Protein AF-A0A6J0YKI1-F1 (afdb_monomer)

Structure (mmCIF, N/CA/C/O backbone):
data_AF-A0A6J0YKI1-F1
#
_entry.id   AF-A0A6J0YKI1-F1
#
loop_
_atom_site.group_PDB
_atom_site.id
_atom_site.type_symbol
_atom_site.label_atom_id
_atom_site.label_alt_id
_atom_site.label_comp_id
_atom_site.label_asym_id
_atom_site.label_entity_id
_atom_site.label_seq_id
_atom_site.pdbx_PDB_ins_code
_atom_site.Cartn_x
_atom_site.Cartn_y
_atom_site.Cartn_z
_atom_site.occupancy
_atom_site.B_iso_or_equiv
_atom_site.auth_seq_id
_atom_site.auth_comp_id
_atom_site.auth_asym_id
_atom_site.auth_atom_id
_atom_site.pdbx_PDB_model_num
ATOM 1 N N . MET A 1 1 ? -20.658 -10.199 8.368 1.00 51.91 1 MET A N 1
ATOM 2 C CA . MET A 1 1 ? -19.293 -9.645 8.265 1.00 51.91 1 MET A CA 1
ATOM 3 C C . MET A 1 1 ? -18.328 -10.811 8.390 1.00 51.91 1 MET A C 1
ATOM 5 O O . MET A 1 1 ? -18.515 -11.611 9.299 1.00 51.91 1 MET A O 1
ATOM 9 N N . GLY A 1 2 ? -17.424 -10.987 7.422 1.00 74.31 2 GLY A N 1
ATOM 10 C CA . GLY A 1 2 ? -16.415 -12.054 7.458 1.00 74.31 2 GLY A CA 1
ATOM 11 C C . GLY A 1 2 ? -15.387 -11.815 8.566 1.00 74.31 2 GLY A C 1
ATOM 12 O O . GLY A 1 2 ? -15.329 -10.722 9.122 1.00 74.31 2 GLY A O 1
ATOM 13 N N . SER A 1 3 ? -14.602 -12.834 8.914 1.00 94.88 3 SER A N 1
ATOM 14 C CA . SER A 1 3 ? -13.511 -12.679 9.882 1.00 94.88 3 SER A CA 1
ATOM 15 C C . SER A 1 3 ? -12.398 -11.782 9.326 1.00 94.88 3 SER A C 1
ATOM 17 O O . SER A 1 3 ? -12.175 -11.756 8.116 1.00 94.88 3 SER A O 1
ATOM 19 N N . GLU A 1 4 ? -11.641 -11.111 10.201 1.00 95.19 4 GLU A N 1
ATOM 20 C CA . GLU A 1 4 ? -10.467 -10.311 9.796 1.00 95.19 4 GLU A CA 1
ATOM 21 C C . GLU A 1 4 ? -9.449 -11.145 9.005 1.00 95.19 4 GLU A C 1
ATOM 23 O O . GLU A 1 4 ? -8.844 -10.676 8.044 1.00 95.19 4 GLU A O 1
ATOM 28 N N . VAL A 1 5 ? -9.317 -12.428 9.353 1.00 96.88 5 VAL A N 1
ATOM 29 C CA . VAL A 1 5 ? -8.485 -13.379 8.608 1.00 96.88 5 VAL A CA 1
ATOM 30 C C . VAL A 1 5 ? -8.988 -13.541 7.173 1.00 96.88 5 VAL A C 1
ATOM 32 O O . VAL A 1 5 ? -8.185 -13.498 6.246 1.00 96.88 5 VAL A O 1
ATOM 35 N N . ALA A 1 6 ? -10.301 -13.687 6.966 1.00 97.62 6 ALA A N 1
ATOM 36 C CA . ALA A 1 6 ? -10.869 -13.774 5.623 1.00 97.62 6 ALA A CA 1
ATOM 37 C C . ALA A 1 6 ? -10.641 -12.476 4.830 1.00 97.62 6 ALA A C 1
ATOM 39 O O . ALA A 1 6 ? -10.282 -12.533 3.660 1.00 97.62 6 ALA A O 1
ATOM 40 N N . GLN A 1 7 ? -10.768 -11.314 5.479 1.00 97.94 7 GLN A N 1
ATOM 41 C CA . GLN A 1 7 ? -10.518 -10.008 4.859 1.00 97.94 7 GLN A CA 1
ATOM 42 C C . GLN A 1 7 ? -9.058 -9.829 4.409 1.00 97.94 7 GLN A C 1
ATOM 44 O O . GLN A 1 7 ? -8.812 -9.276 3.335 1.00 97.94 7 GLN A O 1
ATOM 49 N N . LEU A 1 8 ? -8.091 -10.306 5.202 1.00 98.19 8 LEU A N 1
ATOM 50 C CA . LEU A 1 8 ? -6.674 -10.303 4.822 1.00 98.19 8 LEU A CA 1
ATOM 51 C C . LEU A 1 8 ? -6.380 -11.276 3.683 1.00 98.19 8 LEU A C 1
ATOM 53 O O . LEU A 1 8 ? -5.629 -10.930 2.774 1.00 98.19 8 LEU A O 1
ATOM 57 N N . LEU A 1 9 ? -6.953 -12.482 3.730 1.00 98.31 9 LEU A N 1
ATOM 58 C CA . LEU A 1 9 ? -6.759 -13.484 2.682 1.00 98.31 9 LEU A 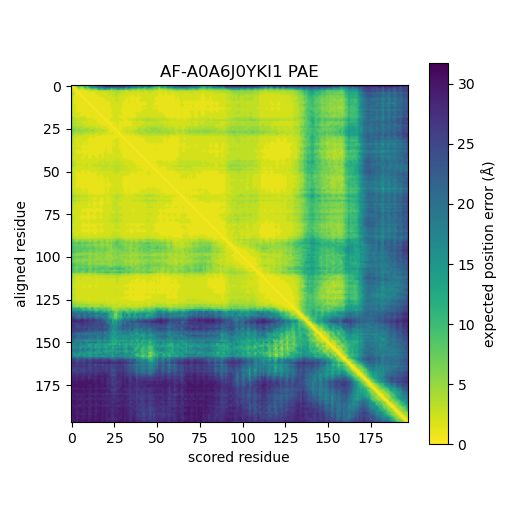CA 1
ATOM 59 C C . LEU A 1 9 ? -7.321 -13.009 1.341 1.00 98.31 9 LEU A C 1
ATOM 61 O O . LEU A 1 9 ? -6.650 -13.186 0.330 1.00 98.31 9 LEU A O 1
ATOM 65 N N . GLU A 1 10 ? -8.480 -12.347 1.341 1.00 98.44 10 GLU A N 1
ATOM 66 C CA . GLU A 1 10 ? -9.069 -11.755 0.134 1.00 98.44 10 GLU A CA 1
ATOM 67 C C . GLU A 1 10 ? -8.147 -10.688 -0.475 1.00 98.44 10 GLU A C 1
ATOM 69 O O . GLU A 1 10 ? -7.846 -10.724 -1.665 1.00 98.44 10 GLU A O 1
ATOM 74 N N . ALA A 1 11 ? -7.622 -9.768 0.344 1.00 98.62 11 ALA A N 1
ATOM 75 C CA . ALA A 1 11 ? -6.706 -8.731 -0.135 1.00 98.62 11 ALA A CA 1
ATOM 76 C C . ALA A 1 11 ? -5.374 -9.315 -0.637 1.00 98.62 11 ALA A C 1
ATOM 78 O O . ALA A 1 11 ? -4.845 -8.874 -1.658 1.00 98.62 11 ALA A O 1
ATOM 79 N N . ALA A 1 12 ? -4.833 -10.320 0.058 1.00 98.62 12 ALA A N 1
ATOM 80 C CA . ALA A 1 12 ? -3.588 -10.976 -0.328 1.00 98.62 12 ALA A CA 1
ATOM 81 C C . ALA A 1 12 ? -3.729 -11.748 -1.648 1.00 98.62 12 ALA A C 1
ATOM 83 O O . ALA A 1 12 ? -2.853 -11.655 -2.507 1.00 98.62 12 ALA A O 1
ATOM 84 N N . ASP A 1 13 ? -4.822 -12.489 -1.824 1.00 98.75 13 ASP A N 1
ATOM 85 C CA . ASP A 1 13 ? -5.111 -13.216 -3.059 1.00 98.75 13 ASP A CA 1
ATOM 86 C C . ASP A 1 13 ? -5.382 -12.255 -4.230 1.00 98.75 13 ASP A C 1
ATOM 88 O O . ASP A 1 13 ? -4.803 -12.433 -5.306 1.00 98.75 13 ASP A O 1
ATOM 92 N N . PHE A 1 14 ? -6.146 -11.180 -4.013 1.00 98.81 14 PHE A N 1
ATOM 93 C CA . PHE A 1 14 ? -6.356 -10.138 -5.020 1.00 98.81 14 PHE A CA 1
ATOM 94 C C . PHE A 1 14 ? -5.026 -9.528 -5.483 1.00 98.81 14 PHE A C 1
ATOM 96 O O . PHE A 1 14 ? -4.727 -9.518 -6.681 1.00 98.81 14 PHE A O 1
ATOM 103 N N . ALA A 1 15 ? -4.181 -9.094 -4.541 1.00 98.69 15 ALA A N 1
ATOM 104 C CA . ALA A 1 15 ? -2.860 -8.550 -4.847 1.00 98.69 15 ALA A CA 1
ATOM 105 C C . ALA A 1 15 ? -1.982 -9.571 -5.589 1.00 98.69 15 ALA A C 1
ATOM 107 O O . ALA A 1 15 ? -1.301 -9.223 -6.557 1.00 98.69 15 ALA A O 1
ATOM 108 N N . ALA A 1 16 ? -2.018 -10.845 -5.184 1.00 98.56 16 ALA A N 1
ATOM 109 C CA . ALA A 1 16 ? -1.255 -11.909 -5.829 1.00 98.56 16 ALA A CA 1
ATOM 110 C C . ALA A 1 16 ? -1.671 -12.108 -7.292 1.00 98.56 16 ALA A C 1
ATOM 112 O O . ALA A 1 16 ? -0.807 -12.248 -8.160 1.00 98.56 16 ALA A O 1
ATOM 113 N N . ARG A 1 17 ? -2.978 -12.079 -7.581 1.00 98.50 17 ARG A N 1
ATOM 114 C CA . ARG A 1 17 ? -3.510 -12.201 -8.946 1.00 98.50 17 ARG A CA 1
ATOM 115 C C . ARG A 1 17 ? -3.132 -11.003 -9.807 1.00 98.50 17 ARG A C 1
ATOM 117 O O . ARG A 1 17 ? -2.659 -11.200 -10.924 1.00 98.50 17 ARG A O 1
ATOM 124 N N . LYS A 1 18 ? -3.273 -9.779 -9.292 1.00 98.38 18 LYS A N 1
ATOM 125 C CA . LYS A 1 18 ? -2.922 -8.552 -10.028 1.00 98.38 18 LYS A CA 1
ATOM 126 C C . LYS A 1 18 ? -1.422 -8.477 -10.334 1.00 98.38 18 LYS A C 1
ATOM 128 O O . LYS A 1 18 ? -1.031 -8.172 -11.458 1.00 98.38 18 LYS A O 1
ATOM 133 N N . HIS A 1 19 ? -0.573 -8.887 -9.392 1.00 98.12 19 HIS A N 1
ATOM 134 C CA . HIS A 1 19 ? 0.884 -8.885 -9.551 1.00 98.12 19 HIS A CA 1
ATOM 135 C C . HIS A 1 19 ? 1.483 -10.212 -10.070 1.00 98.12 19 HIS A C 1
ATOM 137 O O . HIS A 1 19 ? 2.706 -10.370 -10.078 1.00 98.12 19 HIS A O 1
ATOM 143 N N . GLN A 1 20 ? 0.676 -11.170 -10.546 1.00 97.12 20 GLN A N 1
ATOM 144 C CA . GLN A 1 20 ? 1.117 -12.544 -10.867 1.00 97.12 20 GLN A CA 1
ATOM 145 C C . GLN A 1 20 ? 2.319 -12.628 -11.835 1.00 97.12 20 GLN A C 1
ATOM 147 O O . GLN A 1 20 ? 3.178 -13.513 -11.736 1.00 97.12 20 GLN A O 1
ATOM 152 N N . ARG A 1 21 ? 2.403 -11.689 -12.784 1.00 96.69 21 ARG A N 1
ATOM 153 C CA . ARG A 1 21 ? 3.460 -11.618 -13.810 1.00 96.69 21 ARG A CA 1
ATOM 154 C C . ARG A 1 21 ? 4.571 -10.631 -13.462 1.00 96.69 21 ARG A C 1
ATOM 156 O O . ARG A 1 21 ? 5.586 -10.610 -14.149 1.00 96.69 21 ARG A O 1
ATOM 163 N N . GLN A 1 22 ? 4.410 -9.841 -12.406 1.00 97.00 22 GLN A N 1
ATOM 164 C CA . GLN A 1 22 ? 5.394 -8.845 -12.006 1.00 97.00 22 GLN A CA 1
ATOM 165 C C . GLN A 1 22 ? 6.494 -9.492 -11.162 1.00 97.00 22 GLN A C 1
ATOM 167 O O . GLN A 1 22 ? 6.256 -10.439 -10.401 1.00 97.00 22 GLN A O 1
ATOM 172 N N . ARG A 1 23 ? 7.716 -8.980 -11.309 1.00 95.56 23 ARG A N 1
ATOM 173 C CA . ARG A 1 23 ? 8.900 -9.386 -10.548 1.00 95.56 23 ARG A CA 1
ATOM 174 C C . ARG A 1 23 ? 9.587 -8.164 -9.953 1.00 95.56 23 ARG A C 1
ATOM 176 O O . ARG A 1 23 ? 9.473 -7.053 -10.474 1.00 95.56 23 ARG A O 1
ATOM 183 N N . ARG A 1 24 ? 10.277 -8.381 -8.840 1.00 93.25 24 ARG A N 1
ATOM 184 C CA . ARG A 1 24 ? 11.194 -7.427 -8.221 1.00 93.25 24 ARG A CA 1
ATOM 185 C C . ARG A 1 24 ? 12.476 -7.326 -9.065 1.00 93.25 24 ARG A C 1
ATOM 187 O O . ARG A 1 24 ? 12.679 -8.087 -10.006 1.00 93.25 24 ARG A O 1
ATOM 194 N N . LYS A 1 25 ? 13.285 -6.302 -8.786 1.00 87.81 25 LYS A N 1
ATOM 195 C CA . LYS A 1 25 ? 14.492 -5.944 -9.567 1.00 87.81 25 LYS A CA 1
ATOM 196 C C . LYS A 1 25 ? 15.791 -6.475 -8.952 1.00 87.81 25 LYS A C 1
ATOM 198 O O . LYS A 1 25 ? 16.877 -6.018 -9.305 1.00 87.81 25 LYS A O 1
ATOM 203 N N . ASP A 1 26 ? 15.672 -7.354 -7.970 1.00 85.38 26 ASP A N 1
ATOM 204 C CA . ASP A 1 26 ? 16.774 -8.152 -7.455 1.00 85.38 26 ASP A CA 1
ATOM 205 C C . ASP A 1 26 ? 17.223 -9.185 -8.507 1.00 85.38 26 ASP A C 1
ATOM 207 O O . ASP A 1 26 ? 16.426 -9.547 -9.373 1.00 85.38 26 ASP A O 1
ATOM 211 N N . PRO A 1 27 ? 18.475 -9.675 -8.441 1.00 82.94 27 PRO A N 1
ATOM 212 C CA . PRO A 1 27 ? 19.023 -10.596 -9.444 1.00 82.94 27 PRO A CA 1
ATOM 213 C C . PRO A 1 27 ? 18.223 -11.894 -9.632 1.00 82.94 27 PRO A C 1
ATOM 215 O O . PRO A 1 27 ? 18.229 -12.478 -10.711 1.00 82.94 27 PRO A O 1
ATOM 218 N N . GLU A 1 28 ? 17.525 -12.356 -8.592 1.00 89.81 28 GLU A N 1
ATOM 219 C CA . GLU A 1 28 ? 16.708 -13.574 -8.646 1.00 89.81 28 GLU A CA 1
ATOM 220 C C . GLU A 1 28 ? 15.333 -13.330 -9.286 1.00 89.81 28 GLU A C 1
ATOM 222 O O . GLU A 1 28 ? 14.613 -14.281 -9.596 1.00 89.81 28 GLU A O 1
ATOM 227 N N . GLY A 1 29 ? 14.956 -12.063 -9.494 1.00 92.12 29 GLY A N 1
ATOM 228 C CA . GLY A 1 29 ? 13.640 -11.683 -9.982 1.00 92.12 29 GLY A CA 1
ATOM 229 C C . GLY A 1 29 ? 12.548 -12.203 -9.055 1.00 92.12 29 GLY A C 1
ATOM 230 O O . GLY A 1 29 ? 11.649 -12.912 -9.504 1.00 92.12 29 GLY A O 1
ATOM 231 N N . THR A 1 30 ? 12.620 -11.881 -7.762 1.00 94.00 30 THR A N 1
ATOM 232 C CA . THR A 1 30 ? 11.657 -12.363 -6.762 1.00 94.00 30 THR A CA 1
ATOM 233 C C . THR A 1 30 ? 10.206 -12.014 -7.164 1.00 94.00 30 THR A C 1
ATOM 235 O O . THR A 1 30 ? 9.956 -10.907 -7.655 1.00 94.00 30 THR A O 1
ATOM 238 N N . PRO A 1 31 ? 9.205 -12.903 -6.971 1.00 97.69 31 PRO A N 1
ATOM 239 C CA . PRO A 1 31 ? 7.797 -12.583 -7.231 1.00 97.69 31 PRO A CA 1
ATOM 240 C C . PRO A 1 31 ? 7.340 -11.302 -6.523 1.00 97.69 31 PRO A C 1
ATOM 242 O O . PRO A 1 31 ? 7.581 -11.129 -5.328 1.00 97.69 31 PRO A O 1
ATOM 245 N N . TYR A 1 32 ? 6.660 -10.401 -7.244 1.00 97.50 32 TYR A N 1
ATOM 246 C CA . TYR A 1 32 ? 6.357 -9.064 -6.715 1.00 97.50 32 TYR A CA 1
ATOM 247 C C . TYR A 1 32 ? 5.468 -9.087 -5.467 1.00 97.50 32 TYR A C 1
ATOM 249 O O . TYR A 1 32 ? 5.673 -8.277 -4.570 1.00 97.50 32 TYR A O 1
ATOM 257 N N . ILE A 1 33 ? 4.561 -10.064 -5.357 1.00 98.31 33 ILE A N 1
ATOM 258 C CA . ILE A 1 33 ? 3.677 -10.251 -4.195 1.00 98.31 33 ILE A CA 1
ATOM 259 C C . ILE A 1 33 ? 4.423 -10.338 -2.850 1.00 98.31 33 ILE A C 1
ATOM 261 O O . ILE A 1 33 ? 3.874 -9.976 -1.808 1.00 98.31 33 ILE A O 1
ATOM 265 N N . ASN A 1 34 ? 5.699 -10.735 -2.854 1.00 97.75 34 ASN A N 1
ATOM 266 C CA . ASN A 1 34 ? 6.524 -10.758 -1.647 1.00 97.75 34 ASN A CA 1
ATOM 267 C C . ASN A 1 34 ? 6.685 -9.359 -1.027 1.00 97.75 34 ASN A C 1
ATOM 269 O O . ASN A 1 34 ? 6.830 -9.247 0.190 1.00 97.75 34 ASN A O 1
ATOM 273 N N . HIS A 1 35 ? 6.641 -8.298 -1.840 1.00 97.69 35 HIS A N 1
ATOM 274 C CA . HIS A 1 35 ? 6.734 -6.918 -1.368 1.00 97.69 35 HIS A CA 1
ATOM 275 C C . HIS A 1 35 ? 5.491 -6.473 -0.588 1.00 97.69 35 HIS A C 1
ATOM 277 O O . HIS A 1 35 ? 5.656 -6.204 0.603 1.00 97.69 35 HIS A O 1
ATOM 283 N N . PRO A 1 36 ? 4.260 -6.473 -1.143 1.00 98.38 36 PRO A N 1
ATOM 284 C CA . PRO A 1 36 ? 3.077 -6.098 -0.365 1.00 98.38 36 PRO A CA 1
ATOM 285 C C . PRO A 1 36 ? 2.886 -6.934 0.911 1.00 98.38 36 PRO A C 1
ATOM 287 O O . PRO A 1 36 ? 2.585 -6.383 1.972 1.00 98.38 36 PRO A O 1
ATOM 290 N N . ILE A 1 37 ? 3.164 -8.246 0.860 1.00 98.56 37 ILE A N 1
ATOM 291 C CA . ILE A 1 37 ? 3.158 -9.110 2.057 1.00 98.56 37 ILE A CA 1
ATOM 292 C C . ILE A 1 37 ? 4.190 -8.626 3.084 1.00 98.56 37 ILE A C 1
ATOM 294 O O . ILE A 1 37 ? 3.906 -8.541 4.280 1.00 98.56 37 ILE A O 1
ATOM 298 N N . GLY A 1 38 ? 5.399 -8.297 2.633 1.00 97.94 38 GLY A N 1
ATOM 299 C CA . GLY A 1 38 ? 6.469 -7.777 3.472 1.00 97.94 38 GLY A CA 1
ATOM 300 C C . GLY A 1 38 ? 6.139 -6.437 4.131 1.00 97.94 38 GLY A C 1
ATOM 301 O O . GLY A 1 38 ? 6.446 -6.249 5.312 1.00 97.94 38 GLY A O 1
ATOM 302 N N . VAL A 1 39 ? 5.476 -5.534 3.407 1.00 98.06 39 VAL A N 1
ATOM 303 C CA . VAL A 1 39 ? 4.989 -4.244 3.921 1.00 98.06 39 VAL A CA 1
ATOM 304 C C . VAL A 1 39 ? 3.933 -4.462 5.009 1.00 98.06 39 VAL A C 1
ATOM 306 O O . VAL A 1 39 ? 4.095 -3.962 6.125 1.00 98.06 39 VAL A O 1
ATOM 309 N N . ALA A 1 40 ? 2.912 -5.285 4.752 1.00 98.06 40 ALA A N 1
ATOM 310 C CA . ALA A 1 40 ? 1.897 -5.636 5.751 1.00 98.06 40 ALA A CA 1
ATOM 311 C C . ALA A 1 40 ? 2.508 -6.337 6.984 1.00 98.06 40 ALA A C 1
ATOM 313 O O . ALA A 1 40 ? 2.114 -6.089 8.131 1.00 98.06 40 ALA A O 1
ATOM 314 N N . ARG A 1 41 ? 3.539 -7.167 6.782 1.00 97.81 41 ARG A N 1
ATOM 315 C CA . ARG A 1 41 ? 4.287 -7.805 7.873 1.00 97.81 41 ARG A CA 1
ATOM 316 C C . ARG A 1 41 ? 5.036 -6.790 8.738 1.00 97.81 41 ARG A C 1
ATOM 318 O O . ARG A 1 41 ? 5.058 -6.952 9.954 1.00 97.81 41 ARG A O 1
ATOM 325 N N . ILE A 1 42 ? 5.653 -5.763 8.151 1.00 94.75 42 ILE A N 1
ATOM 326 C CA . ILE A 1 42 ? 6.314 -4.689 8.916 1.00 94.75 42 ILE A CA 1
ATOM 327 C C . ILE A 1 42 ? 5.294 -3.975 9.808 1.00 94.75 42 ILE A C 1
ATOM 329 O O . ILE A 1 42 ? 5.552 -3.785 10.996 1.00 94.75 42 ILE A O 1
ATOM 333 N N . LEU A 1 43 ? 4.124 -3.633 9.263 1.00 93.62 43 LEU A N 1
ATOM 334 C CA . LEU A 1 43 ? 3.066 -2.959 10.019 1.00 93.62 43 LEU A CA 1
ATOM 335 C C . LEU A 1 43 ? 2.583 -3.797 11.207 1.00 93.62 43 LEU A C 1
ATOM 337 O O . LEU A 1 43 ? 2.490 -3.295 12.324 1.00 93.62 43 LEU A O 1
ATOM 341 N N . THR A 1 44 ? 2.345 -5.089 11.002 1.00 94.38 44 THR A N 1
ATOM 342 C CA . THR A 1 44 ? 1.901 -5.982 12.084 1.00 94.38 44 THR A CA 1
ATOM 343 C C . THR A 1 44 ? 2.998 -6.249 13.119 1.00 94.38 44 THR A C 1
ATOM 345 O O . THR A 1 44 ? 2.770 -6.087 14.313 1.00 94.38 44 THR A O 1
ATOM 348 N N . HIS A 1 45 ? 4.202 -6.638 12.688 1.00 93.50 45 HIS A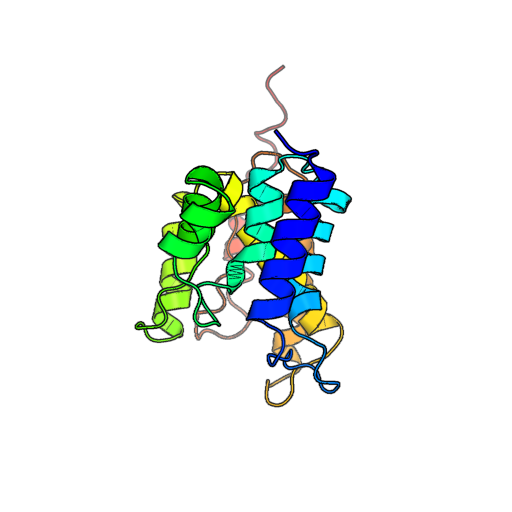 N 1
ATOM 349 C CA . HIS A 1 45 ? 5.228 -7.184 13.586 1.00 93.50 45 HIS A CA 1
ATOM 350 C C . HIS A 1 45 ? 6.159 -6.133 14.197 1.00 93.50 45 HIS A C 1
ATOM 352 O O . HIS A 1 45 ? 6.743 -6.385 15.248 1.00 93.50 45 HIS A O 1
ATOM 358 N N . GLU A 1 46 ? 6.354 -4.989 13.540 1.00 91.31 46 GLU A N 1
ATOM 359 C CA . GLU A 1 46 ? 7.290 -3.953 14.005 1.00 91.31 46 GLU A CA 1
ATOM 360 C C . GLU A 1 46 ? 6.577 -2.690 14.485 1.00 91.31 46 GLU A C 1
ATOM 362 O O . GLU A 1 46 ? 7.068 -2.026 15.399 1.00 91.31 46 GLU A O 1
ATOM 367 N N . ALA A 1 47 ? 5.427 -2.368 13.885 1.00 83.75 47 ALA A N 1
ATOM 368 C CA . ALA A 1 47 ? 4.629 -1.192 14.230 1.00 83.75 47 ALA A CA 1
ATOM 369 C C . ALA A 1 47 ? 3.443 -1.513 15.163 1.00 83.75 47 ALA A C 1
ATOM 371 O O . ALA A 1 47 ? 2.835 -0.601 15.722 1.00 83.75 47 ALA A O 1
ATOM 372 N N . GLY A 1 48 ? 3.109 -2.798 15.345 1.00 89.88 48 GLY A N 1
ATOM 373 C CA . GLY A 1 48 ? 1.998 -3.237 16.195 1.00 89.88 48 GLY A CA 1
ATOM 374 C C . GLY A 1 48 ? 0.621 -2.820 15.672 1.00 89.88 48 GLY A C 1
ATOM 375 O O . GLY A 1 48 ? -0.286 -2.582 16.468 1.00 89.88 48 GLY A O 1
ATOM 376 N N . ILE A 1 49 ? 0.471 -2.674 14.352 1.00 92.56 49 ILE A N 1
ATOM 377 C CA . ILE A 1 49 ? -0.793 -2.294 13.715 1.00 92.56 49 ILE A CA 1
ATOM 378 C C . ILE A 1 49 ? -1.693 -3.518 13.577 1.00 92.56 49 ILE A C 1
ATOM 380 O O . ILE A 1 49 ? -1.293 -4.534 13.010 1.00 92.56 49 ILE A O 1
ATOM 384 N N . THR A 1 50 ? -2.923 -3.382 14.065 1.00 95.50 50 THR A N 1
ATOM 385 C CA . THR A 1 50 ? -3.987 -4.395 13.976 1.00 95.50 50 THR A CA 1
ATOM 386 C C . THR A 1 50 ? -5.192 -3.912 13.170 1.00 95.50 50 THR A C 1
ATOM 388 O O . THR A 1 50 ? -6.141 -4.663 12.995 1.00 95.50 50 THR A O 1
ATOM 391 N N . ASP A 1 51 ? -5.182 -2.660 12.703 1.00 97.12 51 ASP A N 1
ATOM 392 C CA . ASP A 1 51 ? -6.274 -2.087 11.918 1.00 97.12 51 ASP A CA 1
ATOM 393 C C . ASP A 1 51 ? -6.373 -2.784 10.554 1.00 97.12 51 ASP A C 1
ATOM 395 O O . ASP A 1 51 ? -5.479 -2.658 9.711 1.00 97.12 51 ASP A O 1
ATOM 399 N N . ILE A 1 52 ? -7.470 -3.514 10.345 1.00 98.00 52 ILE A N 1
ATOM 400 C CA . ILE A 1 52 ? -7.696 -4.306 9.137 1.00 98.00 52 ILE A CA 1
ATOM 401 C C . ILE A 1 52 ? -7.688 -3.459 7.860 1.00 98.00 52 ILE A C 1
ATOM 403 O O . ILE A 1 52 ? -7.149 -3.903 6.849 1.00 98.00 52 ILE A O 1
ATOM 407 N N . VAL A 1 53 ? -8.192 -2.223 7.905 1.00 98.38 53 VAL A N 1
ATOM 408 C CA . VAL A 1 53 ? -8.257 -1.325 6.742 1.00 98.38 53 VAL A CA 1
ATOM 409 C C . VAL A 1 53 ? -6.845 -0.927 6.316 1.00 98.38 53 VAL A C 1
ATOM 411 O O . VAL A 1 53 ? -6.509 -0.978 5.133 1.00 98.38 53 VAL A O 1
ATOM 414 N N . VAL A 1 54 ? -5.984 -0.593 7.282 1.00 98.19 54 VAL A N 1
ATOM 415 C CA . VAL A 1 54 ? -4.578 -0.239 7.021 1.00 98.19 54 VAL A CA 1
ATOM 416 C C . VAL A 1 54 ? -3.800 -1.440 6.482 1.00 98.19 54 VAL A C 1
ATOM 418 O O . VAL A 1 54 ? -2.987 -1.291 5.569 1.00 98.19 54 VAL A O 1
ATOM 421 N N . LEU A 1 55 ? -4.047 -2.638 7.016 1.00 98.62 55 LEU A N 1
ATOM 422 C CA . LEU A 1 55 ? -3.370 -3.857 6.566 1.00 98.62 55 LEU A CA 1
ATOM 423 C C . LEU A 1 55 ? -3.818 -4.296 5.166 1.00 98.62 55 LEU A C 1
ATOM 425 O O . LEU A 1 55 ? -2.974 -4.698 4.365 1.00 98.62 55 LEU A O 1
ATOM 429 N N . GLN A 1 56 ? -5.106 -4.170 4.837 1.00 98.75 56 GLN A N 1
ATOM 430 C CA . GLN A 1 56 ? -5.600 -4.387 3.475 1.00 98.75 56 GLN A CA 1
ATOM 431 C C . GLN A 1 56 ? -4.999 -3.364 2.508 1.00 98.75 56 GLN A C 1
ATOM 433 O O . GLN A 1 56 ? -4.461 -3.753 1.475 1.00 98.75 56 GLN A O 1
ATOM 438 N N . ALA A 1 57 ? -4.985 -2.076 2.867 1.00 98.69 57 ALA A N 1
ATOM 439 C CA . ALA A 1 57 ? -4.350 -1.044 2.049 1.00 98.69 57 ALA A CA 1
ATOM 440 C C . ALA A 1 57 ? -2.855 -1.327 1.818 1.00 98.69 57 ALA A C 1
ATOM 442 O O . ALA A 1 57 ? -2.363 -1.147 0.711 1.00 98.69 57 ALA A O 1
ATOM 443 N N . ALA A 1 58 ? -2.134 -1.845 2.817 1.00 98.56 58 ALA A N 1
ATOM 444 C CA . ALA A 1 58 ? -0.737 -2.248 2.662 1.00 98.56 58 ALA A CA 1
ATOM 445 C C . ALA A 1 58 ? -0.540 -3.411 1.674 1.00 98.56 58 ALA A C 1
ATOM 447 O O . ALA A 1 58 ? 0.431 -3.413 0.921 1.00 98.56 58 ALA A O 1
ATOM 448 N N . LEU A 1 59 ? -1.452 -4.386 1.642 1.00 98.75 59 LEU A N 1
ATOM 449 C CA . LEU A 1 59 ? -1.417 -5.474 0.656 1.00 98.75 59 LEU A CA 1
ATOM 450 C C . LEU A 1 59 ? -1.752 -4.986 -0.761 1.00 98.75 59 LEU A C 1
ATOM 452 O O . LEU A 1 59 ? -1.275 -5.567 -1.732 1.00 98.75 59 LEU A O 1
ATOM 456 N N . LEU A 1 60 ? -2.543 -3.919 -0.875 1.00 98.75 60 LEU A N 1
ATOM 457 C CA . LEU A 1 60 ? -3.080 -3.415 -2.140 1.00 98.75 60 LEU A CA 1
ATOM 458 C C . LEU A 1 60 ? -2.352 -2.172 -2.680 1.00 98.75 60 LEU A C 1
ATOM 460 O O . LEU A 1 60 ? -2.660 -1.752 -3.791 1.00 98.75 60 LEU A O 1
ATOM 464 N N . HIS A 1 61 ? -1.410 -1.584 -1.935 1.00 98.25 61 HIS A N 1
ATOM 465 C CA . HIS A 1 61 ? -0.885 -0.234 -2.202 1.00 98.25 61 HIS A CA 1
ATOM 466 C C . HIS A 1 61 ? -0.327 -0.014 -3.618 1.00 98.25 61 HIS A C 1
ATOM 468 O O . HIS A 1 61 ? -0.504 1.068 -4.161 1.00 98.25 61 HIS A O 1
ATOM 474 N N . ASP A 1 62 ? 0.278 -1.036 -4.228 1.00 97.81 62 ASP A N 1
ATOM 475 C CA . ASP A 1 62 ? 0.848 -0.958 -5.581 1.00 97.81 62 ASP A CA 1
ATOM 476 C C . ASP A 1 62 ? -0.109 -1.448 -6.682 1.00 97.81 62 ASP A C 1
ATOM 478 O O . ASP A 1 62 ? 0.228 -1.397 -7.865 1.00 97.81 62 ASP A O 1
ATOM 482 N N . THR A 1 63 ? -1.296 -1.956 -6.336 1.00 98.00 63 THR A N 1
ATOM 483 C CA . THR A 1 63 ? -2.188 -2.581 -7.328 1.00 98.00 63 THR A CA 1
ATOM 484 C C . THR A 1 63 ? -2.687 -1.561 -8.346 1.00 98.00 63 THR A C 1
ATOM 486 O O . THR A 1 63 ? -2.579 -1.801 -9.545 1.00 98.00 63 THR A O 1
ATOM 489 N N . VAL A 1 64 ? -3.164 -0.399 -7.904 1.00 97.50 64 VAL A N 1
ATOM 490 C CA . VAL A 1 64 ? -3.601 0.681 -8.807 1.00 97.50 64 VAL A CA 1
ATOM 491 C C . VAL A 1 64 ? -2.410 1.319 -9.529 1.00 97.50 64 VAL A C 1
ATOM 493 O O . VAL A 1 64 ? -2.529 1.728 -10.680 1.00 97.50 64 VAL A O 1
ATOM 496 N N . GLU A 1 65 ? -1.245 1.376 -8.878 1.00 93.94 65 GLU A N 1
ATOM 497 C CA . GLU A 1 65 ? -0.058 2.027 -9.434 1.00 93.94 65 GLU A CA 1
ATOM 498 C C . GLU A 1 65 ? 0.600 1.213 -10.571 1.00 93.94 65 GLU A C 1
ATOM 500 O O . GLU A 1 65 ? 1.055 1.789 -11.565 1.00 93.94 65 GLU A O 1
ATOM 505 N N . ASP A 1 66 ? 0.682 -0.113 -10.426 1.00 93.81 66 ASP A N 1
ATOM 506 C CA . ASP A 1 66 ? 1.521 -0.978 -11.268 1.00 93.81 66 ASP A CA 1
ATOM 507 C C . ASP A 1 66 ? 0.746 -2.071 -12.031 1.00 93.81 66 ASP A C 1
ATOM 509 O O . ASP A 1 66 ? 1.358 -2.896 -12.719 1.00 93.81 66 ASP A O 1
ATOM 513 N N . THR A 1 67 ? -0.587 -2.106 -11.936 1.00 96.00 67 THR A N 1
ATOM 514 C CA . THR A 1 67 ? -1.424 -3.114 -12.616 1.00 96.00 67 THR A CA 1
ATOM 515 C C . THR A 1 67 ? -2.600 -2.472 -13.363 1.00 96.00 67 THR A C 1
ATOM 517 O O . THR A 1 67 ? -2.647 -1.260 -13.537 1.00 96.00 67 THR A O 1
ATOM 520 N N . ASP A 1 68 ? -3.543 -3.282 -13.851 1.00 95.94 68 ASP A N 1
ATOM 521 C CA . ASP A 1 68 ? -4.780 -2.827 -14.502 1.00 95.94 68 ASP A CA 1
ATOM 522 C C . ASP A 1 68 ? -5.914 -2.500 -13.510 1.00 95.94 68 ASP A C 1
ATOM 524 O O . ASP A 1 68 ? -7.049 -2.254 -13.916 1.00 95.94 68 ASP A O 1
ATOM 528 N N . THR A 1 69 ? -5.616 -2.525 -12.209 1.00 97.69 69 THR A N 1
ATOM 529 C CA . THR A 1 69 ? -6.587 -2.284 -11.136 1.00 97.69 69 THR A CA 1
ATOM 530 C C . THR A 1 69 ? -7.055 -0.832 -11.124 1.00 97.69 69 THR A C 1
ATOM 532 O O . THR A 1 69 ? -6.252 0.092 -11.228 1.00 97.69 69 THR A O 1
ATOM 535 N N . THR A 1 70 ? -8.355 -0.623 -10.915 1.00 98.06 70 THR A N 1
ATOM 536 C CA . THR A 1 70 ? -8.943 0.719 -10.750 1.00 98.06 70 THR A CA 1
ATOM 537 C C . THR A 1 70 ? -9.348 0.981 -9.300 1.00 98.06 70 THR A C 1
ATOM 539 O O . THR A 1 70 ? -9.592 0.046 -8.539 1.00 98.06 70 THR A O 1
ATOM 542 N N . LEU A 1 71 ? -9.461 2.255 -8.903 1.00 98.00 71 LEU A N 1
ATOM 543 C CA . LEU A 1 71 ? -9.971 2.607 -7.570 1.00 98.00 71 LEU A CA 1
ATOM 544 C C . LEU A 1 71 ? -11.409 2.112 -7.360 1.00 98.00 71 LEU A C 1
ATOM 546 O O . LEU A 1 71 ? -11.722 1.630 -6.275 1.00 98.00 71 LEU A O 1
ATOM 550 N N . ASP A 1 72 ? -12.246 2.145 -8.398 1.00 98.25 72 ASP A N 1
ATOM 551 C CA . ASP A 1 72 ? -13.618 1.628 -8.335 1.00 98.25 72 ASP A CA 1
ATOM 552 C C . ASP A 1 72 ? -13.644 0.114 -8.068 1.00 98.25 72 ASP A C 1
ATOM 554 O O . ASP A 1 72 ? -14.466 -0.371 -7.292 1.00 98.25 72 ASP A O 1
ATOM 558 N N . GLU A 1 73 ? -12.707 -0.641 -8.656 1.00 98.38 73 GLU A N 1
ATOM 559 C CA . GLU A 1 73 ? -12.529 -2.070 -8.367 1.00 98.38 73 GLU A CA 1
ATOM 560 C C . GLU A 1 73 ? -12.118 -2.287 -6.901 1.00 98.38 73 GLU A C 1
ATOM 562 O O . GLU A 1 73 ? -12.682 -3.140 -6.218 1.00 98.38 73 GLU A O 1
ATOM 567 N N . VAL A 1 74 ? -11.193 -1.479 -6.372 1.00 98.50 74 VAL A N 1
ATOM 568 C CA . VAL A 1 74 ? -10.802 -1.558 -4.954 1.00 98.50 74 VAL A CA 1
ATOM 569 C C . VAL A 1 74 ? -11.991 -1.259 -4.036 1.00 98.50 74 VAL A C 1
ATOM 571 O O . VAL A 1 74 ? -12.211 -1.977 -3.060 1.00 98.50 74 VAL A O 1
ATOM 574 N N . GLU A 1 75 ? -12.787 -0.235 -4.342 1.00 98.38 75 GLU A N 1
ATOM 575 C CA . GLU A 1 75 ? -13.974 0.119 -3.559 1.00 98.38 75 GLU A CA 1
ATOM 576 C C . GLU A 1 75 ? -15.033 -0.987 -3.585 1.00 98.38 75 GLU A C 1
ATOM 578 O O . GLU A 1 75 ? -15.589 -1.324 -2.539 1.00 98.38 75 GLU A O 1
ATOM 583 N N . LEU A 1 76 ? -15.267 -1.598 -4.749 1.00 97.94 76 LEU A N 1
ATOM 584 C CA . LEU A 1 76 ? -16.228 -2.688 -4.908 1.00 97.94 76 LEU A CA 1
ATOM 585 C C . LEU A 1 76 ? -15.882 -3.902 -4.033 1.00 97.94 76 LEU A C 1
ATOM 587 O O . LEU A 1 76 ? -16.774 -4.504 -3.436 1.00 97.94 76 LEU A O 1
ATOM 591 N N . HIS A 1 77 ? -14.599 -4.263 -3.958 1.00 97.69 77 HIS A N 1
ATOM 592 C CA . HIS A 1 77 ? -14.142 -5.456 -3.241 1.00 97.69 77 HIS A CA 1
ATOM 593 C C . HIS A 1 77 ? -13.847 -5.206 -1.753 1.00 97.69 77 HIS A C 1
ATOM 595 O O . HIS A 1 77 ? -14.100 -6.079 -0.921 1.00 97.69 77 HIS A O 1
ATOM 601 N N . PHE A 1 78 ? -13.322 -4.029 -1.402 1.00 98.06 78 PHE A N 1
ATOM 602 C CA . PHE A 1 78 ? -12.758 -3.751 -0.072 1.00 98.06 78 PHE A CA 1
ATOM 603 C C . PHE A 1 78 ? -13.404 -2.558 0.646 1.00 98.06 78 PHE A C 1
ATOM 605 O O . PHE A 1 78 ? -13.157 -2.342 1.834 1.00 98.06 78 PHE A O 1
ATOM 612 N N . GLY A 1 79 ? -14.267 -1.811 -0.043 1.00 98.25 79 GLY A N 1
ATOM 613 C CA . GLY A 1 79 ? -14.985 -0.661 0.492 1.00 98.25 79 GLY A CA 1
ATOM 614 C C . GLY A 1 79 ? -14.212 0.659 0.427 1.00 98.25 79 GLY A C 1
ATOM 615 O O . GLY A 1 79 ? -12.995 0.714 0.240 1.00 98.25 79 GLY A O 1
ATOM 616 N N . ASP A 1 80 ? -14.954 1.747 0.636 1.00 98.38 80 ASP A N 1
ATOM 617 C CA . ASP A 1 80 ? -14.490 3.137 0.501 1.00 98.38 80 ASP A CA 1
ATOM 618 C C . ASP A 1 80 ? -13.279 3.468 1.393 1.00 98.38 80 ASP A C 1
ATOM 620 O O . ASP A 1 80 ? -12.346 4.139 0.958 1.00 98.38 80 ASP A O 1
ATOM 624 N N . GLN A 1 81 ? -13.230 2.949 2.624 1.00 98.19 81 GLN A N 1
ATOM 625 C CA . GLN A 1 81 ? -12.116 3.233 3.538 1.00 98.19 81 GLN A CA 1
ATOM 626 C C . GLN A 1 81 ? -10.775 2.692 3.019 1.00 98.19 81 GLN A C 1
ATOM 628 O O . GLN A 1 81 ? -9.767 3.396 3.075 1.00 98.19 81 GLN A O 1
ATOM 633 N N . VAL A 1 82 ? -10.763 1.465 2.483 1.00 98.56 82 VAL A N 1
ATOM 634 C CA . VAL A 1 82 ? -9.556 0.874 1.885 1.00 98.56 82 VAL A CA 1
ATOM 635 C C . VAL A 1 82 ? -9.207 1.611 0.599 1.00 98.56 82 VAL A C 1
ATOM 637 O O . VAL A 1 82 ? -8.048 1.978 0.410 1.00 98.56 82 VAL A O 1
ATOM 640 N N . ARG A 1 83 ? -10.206 1.902 -0.246 1.00 98.50 83 ARG A N 1
ATOM 641 C CA . ARG A 1 83 ? -10.003 2.644 -1.495 1.00 98.50 83 ARG A CA 1
ATOM 642 C C . ARG A 1 83 ? -9.328 3.993 -1.266 1.00 98.50 83 ARG A C 1
ATOM 644 O O . ARG A 1 83 ? -8.366 4.296 -1.962 1.00 98.50 83 ARG A O 1
ATOM 651 N N . ARG A 1 84 ? -9.774 4.776 -0.279 1.00 98.12 84 ARG A N 1
ATOM 652 C CA . ARG A 1 84 ? -9.167 6.081 0.044 1.00 98.12 84 ARG A CA 1
ATOM 653 C C . ARG A 1 84 ? -7.713 5.958 0.477 1.00 98.12 84 ARG A C 1
ATOM 655 O O . ARG A 1 84 ? -6.882 6.744 0.041 1.00 98.12 84 ARG A O 1
ATOM 662 N N . LEU A 1 85 ? -7.383 4.960 1.300 1.00 98.06 85 LEU A N 1
ATOM 663 C CA . LEU A 1 85 ? -5.989 4.733 1.683 1.00 98.06 85 LEU A CA 1
ATOM 664 C C . LEU A 1 85 ? -5.129 4.337 0.482 1.00 98.06 85 LEU A C 1
ATOM 666 O O . LEU A 1 85 ? -4.014 4.837 0.371 1.00 98.06 85 LEU A O 1
ATOM 670 N N . VAL A 1 86 ? -5.634 3.472 -0.405 1.00 98.12 86 VAL A N 1
ATOM 671 C CA . VAL A 1 86 ? -4.931 3.070 -1.635 1.00 98.12 86 VAL A CA 1
ATOM 672 C C . VAL A 1 86 ? -4.719 4.272 -2.561 1.00 98.12 86 VAL A C 1
ATOM 674 O O . VAL A 1 86 ? -3.617 4.468 -3.068 1.00 98.12 86 VAL A O 1
ATOM 677 N N . GLU A 1 87 ? -5.728 5.127 -2.718 1.00 96.75 87 GLU A N 1
ATOM 678 C CA . GLU A 1 87 ? -5.638 6.380 -3.475 1.00 96.75 87 GLU A CA 1
ATOM 679 C C . GLU A 1 87 ? -4.534 7.300 -2.930 1.00 96.75 87 GLU A C 1
ATOM 681 O O . GLU A 1 87 ? -3.692 7.774 -3.686 1.00 96.75 87 GLU A O 1
ATOM 686 N N . GLU A 1 88 ? -4.462 7.493 -1.610 1.00 95.56 88 GLU A N 1
ATOM 687 C CA . GLU A 1 88 ? -3.449 8.354 -0.983 1.00 95.56 88 GLU A CA 1
ATOM 688 C C . GLU A 1 88 ? -2.004 7.849 -1.131 1.00 95.56 88 GLU A C 1
ATOM 690 O O . GLU A 1 88 ? -1.056 8.634 -0.967 1.00 95.56 88 GLU A O 1
ATOM 695 N N . VAL A 1 89 ? -1.811 6.546 -1.351 1.00 94.75 89 VAL A N 1
ATOM 696 C CA . VAL A 1 89 ? -0.485 5.913 -1.470 1.00 94.75 89 VAL A CA 1
ATOM 697 C C . VAL A 1 89 ? -0.081 5.602 -2.909 1.00 94.75 89 VAL A C 1
ATOM 699 O O . VAL A 1 89 ? 1.063 5.211 -3.109 1.00 94.75 89 VAL A O 1
ATOM 702 N N . THR A 1 90 ? -0.967 5.827 -3.878 1.00 93.94 90 THR A N 1
ATOM 703 C CA . THR A 1 90 ? -0.702 5.634 -5.309 1.00 93.94 90 THR A CA 1
ATOM 704 C C . THR A 1 90 ? -0.036 6.878 -5.904 1.00 93.94 90 THR A C 1
ATOM 706 O O . THR A 1 90 ? -0.560 7.987 -5.785 1.00 93.94 90 THR A O 1
ATOM 709 N N . ASP A 1 91 ? 1.104 6.720 -6.581 1.00 88.25 91 ASP A N 1
ATOM 710 C CA . ASP A 1 91 ? 1.713 7.813 -7.346 1.00 88.25 91 ASP A CA 1
ATOM 711 C C . ASP A 1 91 ? 0.990 8.053 -8.689 1.00 88.25 91 ASP A C 1
ATOM 713 O O . ASP A 1 91 ? 0.659 7.123 -9.427 1.00 88.25 91 ASP A O 1
ATOM 717 N N . ASP A 1 92 ? 0.894 9.319 -9.106 1.00 86.44 92 ASP A N 1
ATOM 718 C CA . ASP A 1 92 ? 0.464 9.677 -10.462 1.00 86.44 92 ASP A CA 1
ATOM 719 C C . ASP A 1 92 ? 1.562 9.365 -11.497 1.00 86.44 92 ASP A C 1
ATOM 721 O O . ASP A 1 92 ? 2.513 10.132 -11.685 1.00 86.44 92 ASP A O 1
ATOM 725 N N . LYS A 1 93 ? 1.426 8.233 -12.199 1.00 83.25 93 LYS A N 1
ATOM 726 C CA . LYS A 1 93 ? 2.367 7.768 -13.236 1.00 83.25 93 LYS A CA 1
ATOM 727 C C . LYS A 1 93 ? 2.425 8.652 -14.486 1.00 83.25 93 LYS A C 1
ATOM 729 O O . LYS A 1 93 ? 3.355 8.470 -15.275 1.00 83.25 93 LYS A O 1
ATOM 734 N N . THR A 1 94 ? 1.495 9.589 -14.684 1.00 85.88 94 THR A N 1
ATOM 735 C CA . THR A 1 94 ? 1.556 10.535 -15.814 1.00 85.88 94 THR A CA 1
ATOM 736 C C . THR A 1 94 ? 2.679 11.559 -15.638 1.00 85.88 94 THR A C 1
ATOM 738 O O . THR A 1 94 ? 3.172 12.128 -16.615 1.00 85.88 94 THR A O 1
ATOM 741 N N . LEU A 1 95 ? 3.145 11.748 -14.400 1.00 86.12 95 LEU A N 1
ATOM 742 C CA . LEU A 1 95 ? 4.184 12.706 -14.062 1.00 86.12 95 LEU A CA 1
ATOM 743 C C . LEU A 1 95 ? 5.605 12.122 -14.193 1.00 86.12 95 LEU A C 1
ATOM 745 O O . LEU A 1 95 ? 5.858 10.946 -13.892 1.00 86.12 95 LEU A O 1
ATOM 749 N N . PRO A 1 96 ? 6.600 12.957 -14.556 1.00 87.50 96 PRO A N 1
ATOM 750 C CA . PRO A 1 96 ? 8.002 12.560 -14.555 1.00 87.50 96 PRO A CA 1
ATOM 751 C C . PRO A 1 96 ? 8.466 12.051 -13.185 1.00 87.50 96 PRO A C 1
ATOM 753 O O . PRO A 1 96 ? 8.068 12.549 -12.136 1.00 87.50 96 PRO A O 1
ATOM 756 N N . LYS A 1 97 ? 9.404 11.097 -13.172 1.00 79.50 97 LYS A N 1
ATOM 757 C CA . LYS A 1 97 ? 9.902 10.456 -11.938 1.00 79.50 97 LYS A CA 1
ATOM 758 C C . LYS A 1 97 ? 10.414 11.440 -10.875 1.00 79.50 97 LYS A C 1
ATOM 760 O O . LYS A 1 97 ? 10.257 11.174 -9.687 1.00 79.50 97 LYS A O 1
ATOM 765 N N . LEU A 1 98 ? 11.074 12.525 -11.283 1.00 80.62 98 LEU A N 1
ATOM 766 C CA . LEU A 1 98 ? 11.541 13.555 -10.347 1.00 80.62 98 LEU A CA 1
ATOM 767 C C . LEU A 1 98 ? 10.368 14.304 -9.710 1.00 80.62 98 LEU A C 1
ATOM 769 O O . LEU A 1 98 ? 10.387 14.537 -8.506 1.00 80.62 98 LEU A O 1
ATOM 773 N N . GLU A 1 99 ? 9.333 14.591 -10.495 1.00 82.94 99 GLU A N 1
ATOM 774 C CA . GLU A 1 99 ? 8.133 15.279 -10.029 1.00 82.94 99 GLU A CA 1
ATOM 775 C C . GLU A 1 99 ? 7.350 14.428 -9.031 1.00 82.94 99 GLU A C 1
ATOM 777 O O . GLU A 1 99 ? 7.016 14.902 -7.950 1.00 82.94 99 GLU A O 1
ATOM 782 N N . ARG A 1 100 ? 7.179 13.131 -9.322 1.00 82.12 100 ARG A N 1
ATOM 783 C CA . ARG A 1 100 ? 6.558 12.177 -8.388 1.00 82.12 100 ARG A CA 1
ATOM 784 C C . ARG A 1 100 ? 7.279 12.147 -7.044 1.00 82.12 100 ARG A C 1
ATOM 786 O O . ARG A 1 100 ? 6.658 12.241 -5.992 1.00 82.12 100 ARG A O 1
ATOM 793 N N . LYS A 1 101 ? 8.616 12.104 -7.066 1.00 76.88 101 LYS A N 1
ATOM 794 C CA . LYS A 1 101 ? 9.423 12.155 -5.839 1.00 76.88 101 LYS A CA 1
ATOM 795 C C . LYS A 1 101 ? 9.233 13.455 -5.061 1.00 76.88 101 LYS A C 1
ATOM 797 O O . LYS A 1 101 ? 9.183 13.400 -3.835 1.00 76.88 101 LYS A O 1
ATOM 802 N N . ARG A 1 102 ? 9.144 14.596 -5.752 1.00 77.62 102 ARG A N 1
ATOM 803 C CA . ARG A 1 102 ? 8.906 15.899 -5.122 1.00 77.62 102 ARG A CA 1
ATOM 804 C C . ARG A 1 102 ? 7.535 15.931 -4.446 1.00 77.62 102 ARG A C 1
ATOM 806 O O . ARG A 1 102 ? 7.453 16.229 -3.257 1.00 77.62 102 ARG A O 1
ATOM 813 N N . LEU A 1 103 ? 6.493 15.500 -5.157 1.00 77.81 103 LEU A N 1
ATOM 814 C CA . LEU A 1 103 ? 5.131 15.411 -4.629 1.00 77.81 103 LEU A CA 1
ATOM 815 C C . LEU A 1 103 ? 5.031 14.474 -3.425 1.00 77.81 103 LEU A C 1
ATOM 817 O O . LEU A 1 103 ? 4.378 14.821 -2.447 1.00 77.81 103 LEU A O 1
ATOM 821 N N . GLN A 1 104 ? 5.736 13.339 -3.428 1.00 76.75 104 GLN A N 1
ATOM 822 C CA . GLN A 1 104 ? 5.767 12.455 -2.261 1.00 76.75 104 GLN A CA 1
ATOM 823 C C . GLN A 1 104 ? 6.291 13.158 -1.00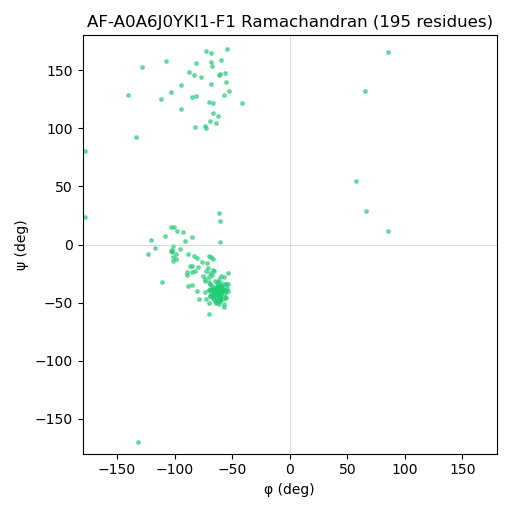0 1.00 76.75 104 GLN A C 1
ATOM 825 O O . GLN A 1 104 ? 5.807 12.862 0.089 1.00 76.75 104 GLN A O 1
ATOM 830 N N . VAL A 1 105 ? 7.268 14.064 -1.122 1.00 75.38 105 VAL A N 1
ATOM 831 C CA . VAL A 1 105 ? 7.792 14.848 0.011 1.00 75.38 105 VAL A CA 1
ATOM 832 C C . VAL A 1 105 ? 6.781 15.914 0.436 1.00 75.38 105 VAL A C 1
ATOM 834 O O . VAL A 1 105 ? 6.494 16.052 1.624 1.00 75.38 105 VAL A O 1
ATOM 837 N N . GLU A 1 106 ? 6.221 16.646 -0.528 1.00 78.12 106 GLU A N 1
ATOM 838 C CA . GLU A 1 106 ? 5.289 17.755 -0.287 1.00 78.12 106 GLU A CA 1
ATOM 839 C C . GLU A 1 106 ? 3.951 17.291 0.308 1.00 78.12 106 GLU A C 1
ATOM 841 O O . GLU A 1 106 ? 3.404 17.946 1.195 1.00 78.12 106 GLU A O 1
ATOM 846 N N . GLN A 1 107 ? 3.432 16.146 -0.142 1.00 78.44 107 GLN A N 1
ATOM 847 C CA . GLN A 1 107 ? 2.138 15.603 0.284 1.00 78.44 107 GLN A CA 1
ATOM 848 C C . GLN A 1 107 ? 2.225 14.787 1.577 1.00 78.44 107 GLN A C 1
ATOM 850 O O . GLN A 1 107 ? 1.213 14.591 2.252 1.00 78.44 107 GLN A O 1
ATOM 855 N N . ALA A 1 108 ? 3.418 14.330 1.970 1.00 76.88 108 ALA A N 1
ATOM 856 C CA . ALA A 1 108 ? 3.600 13.501 3.161 1.00 76.88 108 ALA A CA 1
ATOM 857 C C . ALA A 1 108 ? 3.013 14.087 4.460 1.00 76.88 108 ALA A C 1
ATOM 859 O O . ALA A 1 108 ? 2.436 13.320 5.234 1.00 76.88 108 ALA A O 1
ATOM 860 N N . PRO A 1 109 ? 3.102 15.403 4.744 1.00 79.94 109 PRO A N 1
ATOM 861 C CA . PRO A 1 109 ? 2.465 15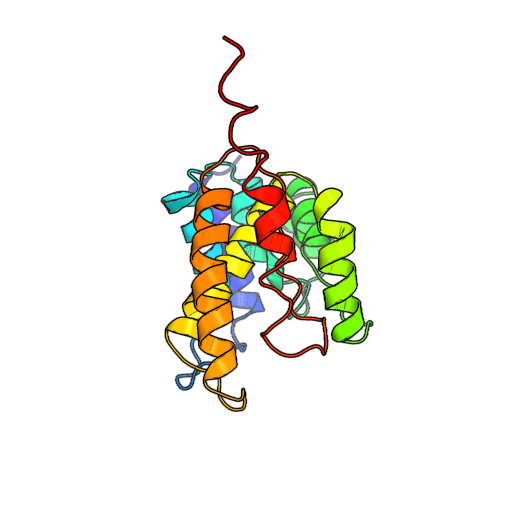.989 5.921 1.00 79.94 109 PRO A CA 1
ATOM 862 C C . PRO A 1 109 ? 0.935 15.902 5.882 1.00 79.94 109 PRO A C 1
ATOM 864 O O . PRO A 1 109 ? 0.323 15.755 6.942 1.00 79.94 109 PRO A O 1
ATOM 867 N N . GLN A 1 110 ? 0.343 15.952 4.685 1.00 85.31 110 GLN A N 1
ATOM 868 C CA . GLN A 1 110 ? -1.104 16.009 4.459 1.00 85.31 110 GLN A CA 1
ATOM 869 C C . GLN A 1 110 ? -1.769 14.632 4.403 1.00 85.31 110 GLN A C 1
ATOM 871 O O . GLN A 1 110 ? -2.973 14.539 4.611 1.00 85.31 110 GLN A O 1
ATOM 876 N N . SER A 1 111 ? -1.001 13.563 4.174 1.00 86.50 111 SER A N 1
ATOM 877 C CA . SER A 1 111 ? -1.545 12.201 4.161 1.00 86.50 111 SER A CA 1
ATOM 878 C C . SER A 1 111 ? -2.175 11.817 5.506 1.00 86.50 111 SER A C 1
ATOM 880 O O . SER A 1 111 ? -1.698 12.210 6.583 1.00 86.50 111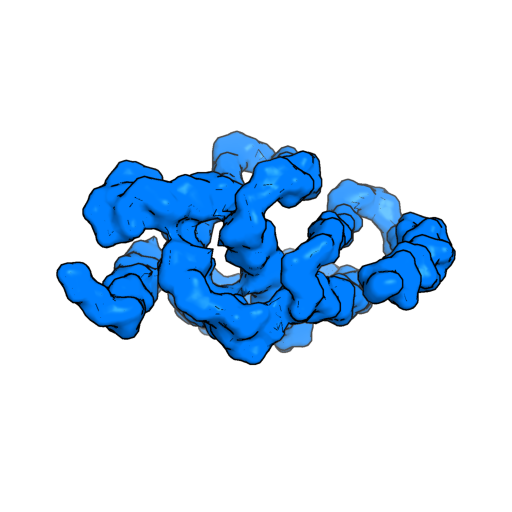 SER A O 1
ATOM 882 N N . SER A 1 112 ? -3.224 11.004 5.448 1.00 92.12 112 SER A N 1
ATOM 883 C CA . SER A 1 112 ? -3.889 10.435 6.613 1.00 92.12 112 SER A CA 1
ATOM 884 C C . SER A 1 112 ? -2.925 9.575 7.447 1.00 92.12 112 SER A C 1
ATOM 886 O O . SER A 1 112 ? -1.886 9.118 6.950 1.00 92.12 112 SER A O 1
ATOM 888 N N . PRO A 1 113 ? -3.217 9.338 8.741 1.00 91.75 113 PRO A N 1
ATOM 889 C CA . PRO A 1 113 ? -2.374 8.487 9.582 1.00 91.75 113 PRO A CA 1
ATOM 890 C C . PRO A 1 113 ? -2.152 7.084 8.995 1.00 91.75 113 PRO A C 1
ATOM 892 O O . PRO A 1 113 ? -1.026 6.590 9.017 1.00 91.75 113 PRO A O 1
ATOM 895 N N . GLY A 1 114 ? -3.193 6.475 8.414 1.00 92.50 114 GLY A N 1
ATOM 896 C CA . GLY A 1 114 ? -3.103 5.169 7.755 1.00 92.50 114 GLY A CA 1
ATOM 897 C C . GLY A 1 114 ? -2.177 5.195 6.538 1.00 92.50 114 GLY A C 1
ATOM 898 O O . GLY A 1 114 ? -1.256 4.385 6.446 1.00 92.50 114 GLY A O 1
ATOM 899 N N . ALA A 1 115 ? -2.337 6.183 5.653 1.00 93.69 115 ALA A N 1
ATOM 900 C CA . ALA A 1 115 ? -1.489 6.323 4.471 1.00 93.69 115 ALA A CA 1
ATOM 901 C C . ALA A 1 115 ? -0.019 6.588 4.840 1.00 93.69 115 ALA A C 1
ATOM 903 O O . ALA A 1 115 ? 0.893 6.046 4.214 1.00 93.69 115 ALA A O 1
ATOM 904 N N . LYS A 1 116 ? 0.240 7.364 5.903 1.00 91.81 116 LYS A N 1
ATOM 905 C CA . LYS A 1 116 ? 1.597 7.573 6.443 1.00 91.81 116 LYS A CA 1
ATOM 906 C C . LYS A 1 116 ? 2.239 6.266 6.902 1.00 91.81 116 LYS A C 1
ATOM 908 O O . LYS A 1 116 ? 3.408 6.041 6.594 1.00 91.81 116 LYS A O 1
ATOM 913 N N . LEU A 1 117 ? 1.497 5.409 7.607 1.00 92.56 117 LEU A N 1
ATOM 914 C CA . LEU A 1 117 ? 1.991 4.100 8.045 1.00 92.56 117 LEU A CA 1
ATOM 915 C C . LEU A 1 117 ? 2.379 3.226 6.849 1.00 92.56 117 LEU A C 1
ATOM 917 O O . LEU A 1 117 ? 3.491 2.697 6.822 1.00 92.56 117 LEU A O 1
ATOM 921 N N . VAL A 1 118 ? 1.508 3.131 5.841 1.00 95.44 118 VAL A N 1
ATOM 922 C CA . VAL A 1 118 ? 1.770 2.347 4.624 1.00 95.44 118 VAL A CA 1
ATOM 923 C C . VAL A 1 118 ? 3.001 2.882 3.884 1.00 95.44 118 VAL A C 1
ATOM 925 O O . VAL A 1 118 ? 3.926 2.117 3.622 1.00 95.44 118 VAL A O 1
ATOM 928 N N . LYS A 1 119 ? 3.091 4.201 3.653 1.00 92.75 119 LYS A N 1
ATOM 929 C CA . LYS A 1 119 ? 4.255 4.846 3.008 1.00 92.75 119 LYS A CA 1
ATOM 930 C C . LYS A 1 119 ? 5.561 4.608 3.772 1.00 92.75 119 LYS A C 1
ATOM 932 O O . LYS A 1 119 ? 6.608 4.396 3.162 1.00 92.75 119 LYS A O 1
ATOM 937 N N . LEU A 1 120 ? 5.531 4.660 5.104 1.00 90.00 120 LEU A N 1
ATOM 938 C CA . LEU A 1 120 ? 6.706 4.390 5.939 1.00 90.00 120 LEU A CA 1
ATOM 939 C C . LEU A 1 120 ? 7.147 2.926 5.836 1.00 90.00 120 LEU A C 1
ATOM 941 O O . LEU A 1 120 ? 8.341 2.658 5.678 1.00 90.00 120 LEU A O 1
ATOM 945 N N . ALA A 1 121 ? 6.200 1.990 5.914 1.00 91.38 121 ALA A N 1
ATOM 946 C CA . ALA A 1 121 ? 6.477 0.562 5.821 1.00 91.38 121 ALA A CA 1
ATOM 947 C C . ALA A 1 121 ? 7.002 0.166 4.432 1.00 91.38 121 ALA A C 1
ATOM 949 O O . ALA A 1 121 ? 7.985 -0.573 4.359 1.00 91.38 121 ALA A O 1
ATOM 950 N N . ASP A 1 122 ? 6.430 0.717 3.357 1.00 94.56 122 ASP A N 1
ATOM 951 C CA . ASP A 1 122 ? 6.920 0.556 1.982 1.00 94.56 122 ASP A CA 1
ATOM 952 C C . ASP A 1 122 ? 8.378 1.025 1.850 1.00 94.56 122 ASP A C 1
ATOM 954 O O . ASP A 1 122 ? 9.271 0.259 1.470 1.00 94.56 122 ASP A O 1
ATOM 958 N N . LYS A 1 123 ? 8.669 2.262 2.273 1.00 90.06 123 LYS A N 1
ATOM 959 C CA . LYS A 1 123 ? 10.036 2.803 2.225 1.00 90.06 123 LYS A CA 1
ATOM 960 C C . LYS A 1 123 ? 11.011 1.968 3.048 1.00 90.06 123 LYS A C 1
ATOM 962 O O . LYS A 1 123 ? 12.128 1.713 2.593 1.00 90.06 123 LYS A O 1
ATOM 967 N N . LEU A 1 124 ? 10.611 1.520 4.238 1.00 88.00 124 LEU A N 1
ATOM 968 C CA . LEU A 1 124 ? 11.446 0.664 5.079 1.00 88.00 124 LEU A CA 1
ATOM 969 C C . LEU A 1 124 ? 11.715 -0.693 4.414 1.00 88.00 124 LEU A C 1
ATOM 971 O O . LEU A 1 124 ? 12.855 -1.165 4.455 1.00 88.00 124 LEU A O 1
ATOM 975 N N . TYR A 1 125 ? 10.705 -1.307 3.791 1.00 91.19 125 TYR A N 1
ATOM 976 C CA . TYR A 1 125 ? 10.873 -2.556 3.055 1.00 91.19 125 TYR A CA 1
ATOM 977 C C . TYR A 1 125 ? 11.856 -2.374 1.896 1.00 91.19 125 TYR A C 1
ATOM 979 O O . TYR A 1 125 ? 12.858 -3.086 1.822 1.00 91.19 125 TYR A O 1
ATOM 987 N N . ASN A 1 126 ? 11.645 -1.352 1.064 1.00 88.31 126 ASN A N 1
ATOM 988 C CA . ASN A 1 126 ? 12.488 -1.056 -0.092 1.00 88.31 126 ASN A CA 1
ATOM 989 C C . ASN A 1 126 ? 13.945 -0.767 0.297 1.00 88.31 126 ASN A C 1
ATOM 991 O O . ASN A 1 126 ? 14.866 -1.262 -0.349 1.00 88.31 126 ASN A O 1
ATOM 995 N N . LEU A 1 127 ? 14.196 -0.025 1.381 1.00 85.75 127 LEU A N 1
ATOM 996 C CA . LEU A 1 127 ? 15.567 0.190 1.862 1.00 85.75 127 LEU A CA 1
ATOM 997 C C . LEU A 1 127 ? 16.231 -1.100 2.361 1.00 85.75 127 LEU A C 1
ATOM 999 O O . LEU A 1 127 ? 17.431 -1.289 2.158 1.00 85.75 127 LEU A O 1
ATOM 1003 N N . ARG A 1 128 ? 15.478 -1.995 3.011 1.00 85.81 128 ARG A N 1
ATOM 1004 C CA . ARG A 1 128 ? 15.996 -3.305 3.441 1.00 85.81 128 ARG A CA 1
ATOM 1005 C C . ARG A 1 128 ? 16.295 -4.220 2.261 1.00 85.81 128 ARG A C 1
ATOM 1007 O O . ARG A 1 128 ? 17.245 -4.992 2.341 1.00 85.81 128 ARG A O 1
ATOM 1014 N N . ASP A 1 129 ? 15.498 -4.138 1.203 1.00 82.62 129 ASP A N 1
ATOM 1015 C CA . ASP A 1 129 ? 15.705 -4.876 -0.043 1.00 82.62 129 ASP A CA 1
ATOM 1016 C C . ASP A 1 129 ? 17.010 -4.426 -0.715 1.00 82.62 129 ASP A C 1
ATOM 1018 O O . ASP A 1 129 ? 17.904 -5.232 -0.954 1.00 82.62 129 ASP A O 1
ATOM 1022 N N . LEU A 1 130 ? 17.195 -3.106 -0.849 1.00 77.19 130 LEU A N 1
ATOM 1023 C CA . LEU A 1 130 ? 18.416 -2.497 -1.392 1.00 77.19 130 LEU A CA 1
ATOM 1024 C C . LEU A 1 130 ? 19.685 -2.839 -0.599 1.00 77.19 130 LEU A C 1
ATOM 1026 O O . LEU A 1 130 ? 20.769 -2.904 -1.172 1.00 77.19 130 LEU A O 1
ATOM 1030 N N . ASN A 1 131 ? 19.570 -3.010 0.719 1.00 74.62 131 ASN A N 1
ATOM 1031 C CA . ASN A 1 131 ? 20.693 -3.426 1.557 1.00 74.62 131 ASN A CA 1
ATOM 1032 C C . ASN A 1 131 ? 21.027 -4.914 1.427 1.00 74.62 131 ASN A C 1
ATOM 1034 O O . ASN A 1 131 ? 22.164 -5.289 1.706 1.00 74.62 131 ASN A O 1
ATOM 1038 N N . ARG A 1 132 ? 20.046 -5.752 1.077 1.00 74.06 132 ARG A N 1
ATOM 1039 C CA . ARG A 1 132 ? 20.257 -7.186 0.854 1.00 74.06 132 ARG A CA 1
ATOM 1040 C C . ARG A 1 132 ? 20.874 -7.433 -0.512 1.00 74.06 132 ARG A C 1
ATOM 1042 O O . ARG A 1 132 ? 21.870 -8.144 -0.598 1.00 74.06 132 ARG A O 1
ATOM 1049 N N . CYS A 1 133 ? 20.327 -6.799 -1.544 1.00 69.19 133 CYS A N 1
ATOM 1050 C CA . CYS A 1 133 ? 20.794 -6.945 -2.913 1.00 69.19 133 CYS A CA 1
ATOM 1051 C C . CYS A 1 133 ? 20.762 -5.593 -3.629 1.00 69.19 133 CYS A C 1
ATOM 1053 O O . CYS A 1 133 ? 19.743 -4.902 -3.657 1.00 69.19 133 CYS A O 1
ATOM 1055 N N . THR A 1 134 ? 21.880 -5.221 -4.251 1.00 69.00 134 THR A N 1
ATOM 1056 C CA . THR A 1 134 ? 21.911 -4.085 -5.176 1.00 69.00 134 THR A CA 1
ATOM 1057 C C . THR A 1 134 ? 21.142 -4.473 -6.442 1.00 69.00 134 THR A C 1
ATOM 1059 O O . THR A 1 134 ? 21.519 -5.464 -7.067 1.00 69.00 134 THR A O 1
ATOM 1062 N N . PRO A 1 135 ? 20.090 -3.734 -6.841 1.00 61.22 135 PRO A N 1
ATOM 1063 C CA . PRO A 1 135 ? 19.356 -4.027 -8.066 1.00 61.22 135 PRO A CA 1
ATOM 1064 C C . PRO A 1 135 ? 20.266 -3.916 -9.285 1.00 61.22 135 PRO A C 1
ATOM 1066 O O . PRO A 1 135 ? 21.134 -3.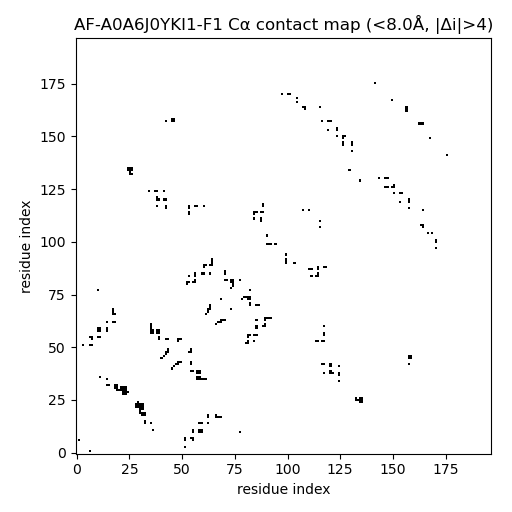033 -9.334 1.00 61.22 135 PRO A O 1
ATOM 1069 N N . GLU A 1 136 ? 20.025 -4.752 -10.292 1.00 56.47 136 GLU A N 1
ATOM 1070 C CA . GLU A 1 136 ? 20.759 -4.680 -11.553 1.00 56.47 136 GLU A CA 1
ATOM 1071 C C . GLU A 1 136 ? 20.618 -3.275 -12.172 1.00 56.47 136 GLU A C 1
ATOM 1073 O O . GLU A 1 136 ? 19.526 -2.711 -12.272 1.00 56.47 136 GLU A O 1
ATOM 1078 N N . GLY A 1 137 ? 21.751 -2.658 -12.525 1.00 56.38 137 GLY A N 1
ATOM 1079 C CA . GLY A 1 137 ? 21.788 -1.340 -13.168 1.00 56.38 137 GLY A CA 1
ATOM 1080 C C . GLY A 1 137 ? 21.746 -0.108 -12.247 1.00 56.38 137 GLY A C 1
ATOM 1081 O O . GLY A 1 137 ? 21.591 1.000 -12.760 1.00 56.38 137 GLY A O 1
ATOM 1082 N N . THR A 1 138 ? 21.908 -0.234 -10.918 1.00 46.91 138 THR A N 1
ATOM 1083 C CA . THR A 1 138 ? 21.980 0.934 -10.001 1.00 46.91 138 THR A CA 1
ATOM 1084 C C . THR A 1 138 ? 23.380 1.125 -9.377 1.00 46.91 138 THR A C 1
ATOM 1086 O O . THR A 1 138 ? 23.926 0.214 -8.766 1.00 46.91 138 THR A O 1
ATOM 1089 N N . LEU A 1 139 ? 23.954 2.330 -9.542 1.00 52.47 139 LEU A N 1
ATOM 1090 C CA . LEU A 1 139 ? 25.375 2.710 -9.370 1.00 52.47 139 LEU A CA 1
ATOM 1091 C C . LEU A 1 139 ? 25.875 3.001 -7.924 1.00 52.47 139 LEU A C 1
ATOM 1093 O O . LEU A 1 139 ? 25.129 3.501 -7.085 1.00 52.47 139 LEU A O 1
ATOM 1097 N N . SER A 1 140 ? 27.204 2.842 -7.760 1.00 50.72 140 SER A N 1
ATOM 1098 C CA . SER A 1 140 ? 28.183 3.418 -6.797 1.00 50.72 140 SER A CA 1
ATOM 1099 C C . SER A 1 140 ? 28.095 3.102 -5.277 1.00 50.72 140 SER A C 1
ATOM 1101 O O . SER A 1 140 ? 27.054 3.314 -4.650 1.00 50.72 140 SER A O 1
ATOM 1103 N N . PRO A 1 141 ? 29.224 2.720 -4.625 1.00 47.56 141 PRO A N 1
ATOM 1104 C CA . PRO A 1 141 ? 29.290 2.370 -3.198 1.00 47.56 141 PRO A CA 1
ATOM 1105 C C . PRO A 1 141 ? 28.864 3.493 -2.231 1.00 47.56 141 PRO A C 1
ATOM 1107 O O . PRO A 1 141 ? 28.319 3.194 -1.168 1.00 47.56 141 PRO A O 1
ATOM 1110 N N . THR A 1 142 ? 28.997 4.773 -2.596 1.00 45.44 142 THR A N 1
ATOM 1111 C CA . THR A 1 142 ? 28.612 5.917 -1.738 1.00 45.44 142 THR A CA 1
ATOM 1112 C C . THR A 1 142 ? 27.097 6.058 -1.534 1.00 45.44 142 THR A C 1
ATOM 1114 O O . THR A 1 142 ? 26.650 6.581 -0.513 1.00 45.44 142 THR A O 1
ATOM 1117 N N . CYS A 1 143 ? 26.275 5.537 -2.452 1.00 47.91 143 CYS A N 1
ATOM 1118 C CA . CYS A 1 143 ? 24.813 5.546 -2.321 1.00 47.91 143 CYS A CA 1
ATOM 1119 C C . CYS A 1 143 ? 24.314 4.540 -1.260 1.00 47.91 143 CYS A C 1
ATOM 1121 O O . CYS A 1 143 ? 23.230 4.703 -0.695 1.00 47.91 143 CYS A O 1
ATOM 1123 N N . SER A 1 144 ? 25.112 3.509 -0.956 1.00 47.84 144 SER A N 1
ATOM 1124 C CA . SER A 1 144 ? 24.748 2.451 -0.003 1.00 47.84 144 SER A CA 1
ATOM 1125 C C . SER A 1 144 ? 24.795 2.913 1.463 1.00 47.84 144 SER A C 1
ATOM 1127 O O . SER A 1 144 ? 24.004 2.460 2.291 1.00 47.84 144 SER A O 1
ATOM 1129 N N . GLU A 1 145 ? 25.664 3.869 1.789 1.00 49.66 145 GLU A N 1
ATOM 1130 C CA . GLU A 1 145 ? 25.915 4.317 3.164 1.00 49.66 145 GLU A CA 1
ATOM 1131 C C . GLU A 1 145 ? 24.848 5.309 3.660 1.00 49.66 145 GLU A C 1
ATOM 1133 O O . GLU A 1 145 ? 24.332 5.180 4.775 1.00 49.66 145 GLU A O 1
ATOM 1138 N N . GLY A 1 146 ? 24.408 6.227 2.789 1.00 54.41 146 GLY A N 1
ATOM 1139 C CA . GLY A 1 146 ? 23.249 7.092 3.048 1.00 54.41 146 GLY A CA 1
ATOM 1140 C C . GLY A 1 146 ? 21.946 6.300 3.228 1.00 54.41 146 GLY A C 1
ATOM 1141 O O . GLY A 1 146 ? 21.135 6.622 4.097 1.00 54.41 146 GLY A O 1
ATOM 1142 N N . LYS A 1 147 ? 21.778 5.198 2.484 1.00 55.22 147 LYS A N 1
ATOM 1143 C CA . LYS A 1 147 ? 20.615 4.301 2.606 1.00 55.22 147 LYS A CA 1
ATOM 1144 C C . LYS A 1 147 ? 20.607 3.510 3.917 1.00 55.22 147 LYS A C 1
ATOM 1146 O O . LYS A 1 147 ? 19.552 3.410 4.542 1.00 55.22 147 LYS A O 1
ATOM 1151 N N . ARG A 1 148 ? 21.764 3.031 4.401 1.00 54.47 148 ARG A N 1
ATOM 1152 C CA . ARG A 1 148 ? 21.872 2.393 5.732 1.00 54.47 148 ARG A CA 1
ATOM 1153 C C . ARG A 1 148 ? 21.459 3.335 6.862 1.00 54.47 148 ARG A C 1
ATOM 1155 O O . ARG A 1 148 ? 20.742 2.912 7.766 1.00 54.47 148 ARG A O 1
ATOM 1162 N N . ARG A 1 149 ? 21.848 4.614 6.792 1.00 57.72 149 ARG A N 1
ATOM 1163 C CA . ARG A 1 149 ? 21.429 5.633 7.772 1.00 57.72 149 ARG A CA 1
ATOM 1164 C C . ARG A 1 149 ? 19.914 5.867 7.766 1.00 57.72 149 ARG A C 1
ATOM 1166 O O . ARG A 1 149 ? 19.326 6.006 8.836 1.00 57.72 149 ARG A O 1
ATOM 1173 N N . GLY A 1 150 ? 19.270 5.828 6.597 1.00 59.16 150 GLY A N 1
ATOM 1174 C CA . GLY A 1 150 ? 17.815 5.987 6.482 1.00 59.16 150 GLY A CA 1
ATOM 1175 C C . GLY A 1 150 ? 16.995 4.893 7.170 1.00 59.16 150 GLY A C 1
ATOM 1176 O O . GLY A 1 150 ? 15.949 5.183 7.745 1.00 59.16 150 GLY A O 1
ATOM 1177 N N . ILE A 1 151 ? 17.495 3.655 7.207 1.00 59.62 151 ILE A N 1
ATOM 1178 C CA . ILE A 1 151 ? 16.803 2.533 7.865 1.00 59.62 151 ILE A CA 1
ATOM 1179 C C . ILE A 1 151 ? 16.670 2.753 9.373 1.00 59.62 151 ILE A C 1
ATOM 1181 O O . ILE A 1 151 ? 15.616 2.458 9.934 1.00 59.62 151 ILE A O 1
ATOM 1185 N N . HIS A 1 152 ? 17.709 3.268 10.038 1.00 56.59 152 HIS A N 1
ATOM 1186 C CA . HIS A 1 152 ? 17.657 3.529 11.480 1.00 56.59 152 HIS A CA 1
ATOM 1187 C C . HIS A 1 152 ? 16.626 4.610 11.830 1.00 56.59 152 HIS A C 1
ATOM 1189 O O . HIS A 1 152 ? 15.895 4.460 12.807 1.00 56.59 152 HIS A O 1
ATOM 1195 N N . LEU A 1 153 ? 16.526 5.655 11.003 1.00 58.38 153 LEU A N 1
ATOM 1196 C CA . LEU A 1 153 ? 15.574 6.750 11.198 1.00 58.38 153 LEU A CA 1
ATOM 1197 C C . LEU A 1 153 ? 14.124 6.301 10.968 1.00 58.38 153 LEU A C 1
ATOM 1199 O O . LEU A 1 153 ? 13.256 6.601 11.786 1.00 58.38 153 LEU A O 1
ATOM 1203 N N . LEU A 1 154 ? 13.867 5.527 9.907 1.00 58.44 154 LEU A N 1
ATOM 1204 C CA . LEU A 1 154 ? 12.524 5.012 9.620 1.00 58.44 154 LEU A CA 1
ATOM 1205 C C . LEU A 1 154 ? 12.067 3.979 10.655 1.00 58.44 154 LEU A C 1
ATOM 1207 O O . LEU A 1 154 ? 10.914 4.008 11.068 1.00 58.44 154 LEU A O 1
ATOM 1211 N N . LYS A 1 155 ? 12.962 3.102 11.135 1.00 57.72 155 LYS A N 1
ATOM 1212 C CA . LYS A 1 155 ? 12.630 2.145 12.205 1.00 57.72 155 LYS A CA 1
ATOM 1213 C C . LYS A 1 155 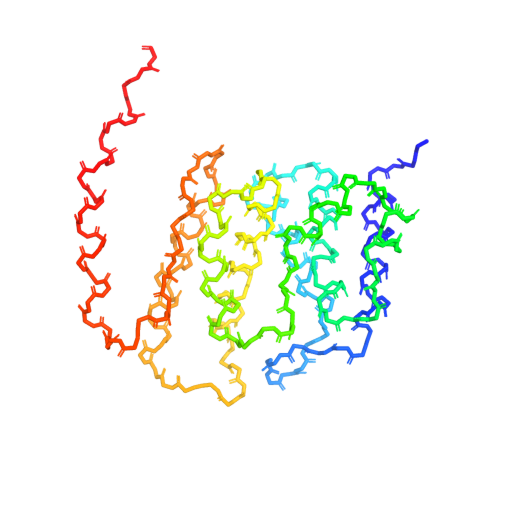? 12.118 2.837 13.466 1.00 57.72 155 LYS A C 1
ATOM 1215 O O . LYS A 1 155 ? 11.146 2.374 14.050 1.00 57.72 155 LYS A O 1
ATOM 1220 N N . ALA A 1 156 ? 12.752 3.939 13.868 1.00 55.28 156 ALA A N 1
ATOM 1221 C CA . ALA A 1 156 ? 12.305 4.709 15.024 1.00 55.28 156 ALA A CA 1
ATOM 1222 C C . ALA A 1 156 ? 10.905 5.309 14.798 1.00 55.28 156 ALA A C 1
ATOM 1224 O O . ALA A 1 156 ? 10.065 5.229 15.687 1.00 55.28 156 ALA A O 1
ATOM 1225 N N . GLN A 1 157 ? 10.636 5.831 13.595 1.00 58.41 157 GLN A N 1
ATOM 1226 C CA . GLN A 1 157 ? 9.351 6.447 13.231 1.00 58.41 157 GLN A CA 1
ATOM 1227 C C . GLN A 1 157 ? 8.196 5.449 13.123 1.00 58.41 157 GLN A C 1
ATOM 1229 O O . GLN A 1 157 ? 7.067 5.790 13.454 1.00 58.41 157 GLN A O 1
ATOM 1234 N N . VAL A 1 158 ? 8.467 4.219 12.681 1.00 57.81 158 VAL A N 1
ATOM 1235 C CA . VAL A 1 158 ? 7.463 3.144 12.631 1.00 57.81 158 VAL A CA 1
ATOM 1236 C C . VAL A 1 158 ? 7.045 2.704 14.045 1.00 57.81 158 VAL A C 1
ATOM 1238 O O . VAL A 1 158 ? 5.925 2.242 14.237 1.00 57.81 158 VAL A O 1
ATOM 1241 N N . HIS A 1 159 ? 7.912 2.882 15.048 1.00 53.69 159 HIS A N 1
ATOM 1242 C CA . HIS A 1 159 ? 7.651 2.486 16.436 1.00 53.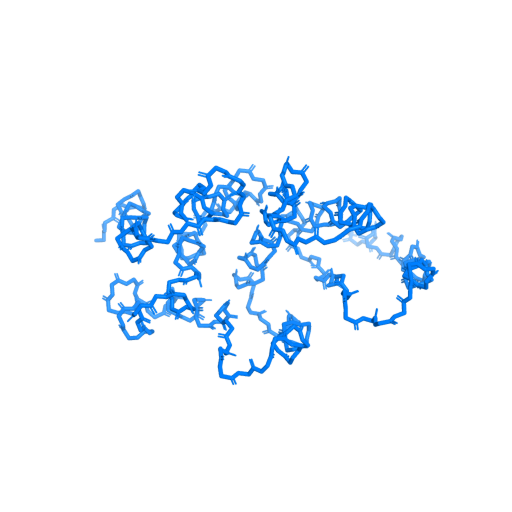69 159 HIS A CA 1
ATOM 1243 C C . HIS A 1 159 ? 6.973 3.584 17.278 1.00 53.69 159 HIS A C 1
ATOM 1245 O O . HIS A 1 159 ? 6.310 3.291 18.273 1.00 53.69 159 HIS A O 1
ATOM 1251 N N . THR A 1 160 ? 7.115 4.860 16.907 1.00 49.00 160 THR A N 1
ATOM 1252 C CA . THR A 1 160 ? 6.504 5.980 17.629 1.00 49.00 160 THR A CA 1
ATOM 1253 C C . THR A 1 160 ? 5.152 6.370 17.028 1.00 49.00 160 THR A C 1
ATOM 1255 O O . THR A 1 160 ? 5.067 6.884 15.917 1.00 49.00 160 THR A O 1
ATOM 1258 N N . ARG A 1 161 ? 4.077 6.212 17.816 1.00 47.19 161 ARG A N 1
ATOM 1259 C CA . ARG A 1 161 ? 2.663 6.505 17.476 1.00 47.19 161 ARG A CA 1
ATOM 1260 C C . ARG A 1 161 ? 2.331 7.977 17.114 1.00 47.19 161 ARG A C 1
ATOM 1262 O O . ARG A 1 161 ? 1.175 8.372 17.205 1.00 47.19 161 ARG A O 1
ATOM 1269 N N . GLY A 1 162 ? 3.294 8.817 16.723 1.00 39.91 162 GLY A N 1
ATOM 1270 C CA . GLY A 1 162 ? 3.017 10.234 16.451 1.00 39.91 162 GLY A CA 1
ATOM 1271 C C . GLY A 1 162 ? 4.170 11.113 15.964 1.00 39.91 162 GLY A C 1
ATOM 1272 O O . GLY A 1 162 ? 4.118 12.323 16.170 1.00 39.91 162 GLY A O 1
ATOM 1273 N N . THR A 1 163 ? 5.231 10.580 15.353 1.00 37.25 163 THR A N 1
ATOM 1274 C CA . THR A 1 163 ? 6.383 11.425 14.978 1.00 37.25 163 THR A CA 1
ATOM 1275 C C . THR A 1 163 ? 6.301 11.932 13.538 1.00 37.25 163 THR A C 1
ATOM 1277 O O . THR A 1 163 ? 5.978 11.183 12.620 1.00 37.25 163 THR A O 1
ATOM 1280 N N . LYS A 1 164 ? 6.628 13.221 13.345 1.00 38.28 164 LYS A N 1
ATOM 1281 C CA . LYS A 1 164 ? 6.862 13.861 12.040 1.00 38.28 164 LYS A CA 1
ATOM 1282 C C . LYS A 1 164 ? 7.670 12.934 11.124 1.00 38.28 164 LYS A C 1
ATOM 1284 O O . LYS A 1 164 ? 8.795 12.563 11.459 1.00 38.28 164 LYS A O 1
ATOM 1289 N N . VAL A 1 165 ? 7.096 12.610 9.967 1.00 38.38 165 VAL A N 1
ATOM 1290 C CA . VAL A 1 165 ? 7.764 11.877 8.889 1.00 38.38 165 VAL A CA 1
ATOM 1291 C C . VAL A 1 165 ? 8.919 12.742 8.384 1.00 38.38 165 VAL A C 1
ATOM 1293 O O . VAL A 1 165 ? 8.697 13.741 7.702 1.00 38.38 165 VAL A O 1
ATOM 1296 N N . LEU A 1 166 ? 10.156 12.400 8.743 1.00 38.53 166 LEU A N 1
ATOM 1297 C CA . LEU A 1 166 ? 11.331 13.004 8.116 1.00 38.53 166 LEU A CA 1
ATOM 1298 C C . LEU A 1 166 ? 11.586 12.258 6.807 1.00 38.53 166 LEU A C 1
ATOM 1300 O O . LEU A 1 166 ? 12.127 11.152 6.814 1.00 38.53 166 LEU A O 1
ATOM 1304 N N . TYR A 1 167 ? 11.175 12.853 5.688 1.00 37.34 167 TYR A N 1
ATOM 1305 C CA . TYR A 1 167 ? 11.624 12.407 4.375 1.00 37.34 167 TYR A CA 1
ATOM 1306 C C . TYR A 1 167 ? 13.121 12.693 4.248 1.00 37.34 167 TYR A C 1
ATOM 1308 O O . TYR A 1 167 ? 13.561 13.834 4.369 1.00 37.34 167 TYR A O 1
ATOM 1316 N N . LEU A 1 168 ? 13.911 11.650 3.993 1.00 35.00 168 LEU A N 1
ATOM 1317 C CA . LEU A 1 168 ? 15.260 11.824 3.469 1.00 35.00 168 LEU A CA 1
ATOM 1318 C C . LEU A 1 168 ? 15.127 12.227 2.003 1.00 35.00 168 LEU A C 1
ATOM 1320 O O . LEU A 1 168 ? 14.841 11.392 1.143 1.00 35.00 168 LEU A O 1
ATOM 1324 N N . ASP A 1 169 ? 15.292 13.520 1.746 1.00 30.81 169 ASP A N 1
ATOM 1325 C CA . ASP A 1 169 ? 15.384 14.057 0.400 1.00 30.81 169 ASP A CA 1
ATOM 1326 C C . ASP A 1 169 ? 16.622 13.466 -0.298 1.00 30.81 169 ASP A C 1
ATOM 1328 O O . ASP A 1 169 ? 17.764 13.720 0.076 1.00 30.81 169 ASP A O 1
ATOM 1332 N N . ALA A 1 170 ? 16.379 12.613 -1.292 1.00 33.22 170 ALA A N 1
ATOM 1333 C CA . ALA A 1 170 ? 17.400 12.074 -2.188 1.00 33.22 170 ALA A CA 1
ATOM 1334 C C . ALA A 1 170 ? 17.406 12.805 -3.547 1.00 33.22 170 ALA A C 1
ATOM 1336 O O . ALA A 1 170 ? 17.936 12.270 -4.523 1.00 33.22 170 ALA A O 1
ATOM 1337 N N . SER A 1 171 ? 16.753 13.969 -3.642 1.00 29.66 171 SER A N 1
ATOM 1338 C CA . SER A 1 171 ? 16.615 14.768 -4.864 1.00 29.66 171 SER A CA 1
ATOM 1339 C C . SER A 1 171 ? 17.533 15.989 -4.926 1.00 29.66 171 SER A C 1
ATOM 1341 O O . SER A 1 171 ? 17.665 16.579 -5.998 1.00 29.66 171 SER A O 1
ATOM 1343 N N . SER A 1 172 ? 18.280 16.312 -3.865 1.00 30.34 172 SER A N 1
ATOM 1344 C CA . SER A 1 172 ? 19.368 17.277 -3.991 1.00 30.34 172 SER A CA 1
ATOM 1345 C C . SER A 1 172 ? 20.493 16.658 -4.823 1.00 30.34 172 SER A C 1
ATOM 1347 O O . SER A 1 172 ? 21.250 15.814 -4.345 1.00 30.34 172 SER A O 1
ATOM 1349 N N . GLY A 1 173 ? 20.637 17.103 -6.071 1.00 33.34 173 GLY A N 1
ATOM 1350 C CA . GLY A 1 173 ? 21.818 16.889 -6.916 1.00 33.34 173 GLY A CA 1
ATOM 1351 C C . GLY A 1 173 ? 23.111 17.501 -6.351 1.00 33.34 173 GLY A C 1
ATOM 1352 O O . GLY A 1 173 ? 24.007 17.855 -7.109 1.00 33.34 173 GLY A O 1
ATOM 1353 N N . THR A 1 174 ? 23.219 17.646 -5.033 1.00 30.66 174 THR A N 1
ATOM 1354 C CA . THR A 1 174 ? 24.419 18.035 -4.310 1.00 30.66 174 THR A CA 1
ATOM 1355 C C . THR A 1 174 ? 25.002 16.780 -3.670 1.00 30.66 174 THR A C 1
ATOM 1357 O O . THR A 1 174 ? 24.300 15.959 -3.080 1.00 30.66 174 THR A O 1
ATOM 1360 N N . GLY A 1 175 ? 26.305 16.578 -3.863 1.00 27.52 175 GLY A N 1
ATOM 1361 C CA . GLY A 1 175 ? 27.015 15.410 -3.354 1.00 27.52 175 GLY A CA 1
ATOM 1362 C C . GLY A 1 175 ? 26.852 15.201 -1.835 1.00 27.52 175 GLY A C 1
ATOM 1363 O O . GLY A 1 175 ? 26.411 16.096 -1.112 1.00 27.52 175 GLY A O 1
ATOM 1364 N N . PRO A 1 176 ? 27.268 14.029 -1.322 1.00 34.12 176 PRO A N 1
ATOM 1365 C CA . PRO A 1 176 ? 26.971 13.524 0.027 1.00 34.12 176 PRO A CA 1
ATOM 1366 C C . PRO A 1 176 ? 27.466 14.378 1.217 1.00 34.12 176 PRO A C 1
ATOM 1368 O O . PRO A 1 176 ? 27.261 13.990 2.365 1.00 34.12 176 PRO A O 1
ATOM 1371 N N . CYS A 1 177 ? 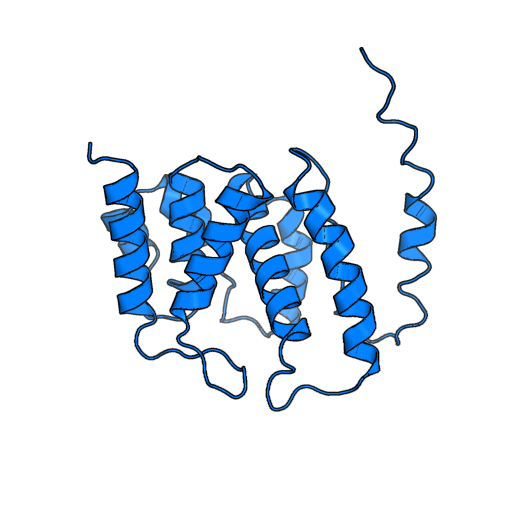28.083 15.540 0.988 1.00 30.39 177 CYS A N 1
ATOM 1372 C CA . CYS A 1 177 ? 28.630 16.393 2.045 1.00 30.39 177 CYS A CA 1
ATOM 1373 C C . CYS A 1 177 ? 27.612 17.317 2.739 1.00 30.39 177 CYS A C 1
ATOM 1375 O O . CYS A 1 177 ? 27.861 17.693 3.882 1.00 30.39 177 CYS A O 1
ATOM 1377 N N . GLN A 1 178 ? 26.467 17.663 2.137 1.00 31.38 178 GLN A N 1
ATOM 1378 C CA . GLN A 1 178 ? 25.568 18.680 2.728 1.00 31.38 178 GLN A CA 1
ATOM 1379 C C . GLN A 1 178 ? 24.335 18.131 3.466 1.00 31.38 178 GLN A C 1
ATOM 1381 O O . GLN A 1 178 ? 23.727 18.841 4.262 1.00 31.38 178 GLN A O 1
ATOM 1386 N N . ALA A 1 179 ? 24.028 16.834 3.347 1.00 33.94 179 ALA A N 1
ATOM 1387 C CA . ALA A 1 179 ? 22.963 16.198 4.137 1.00 33.94 179 ALA A CA 1
ATOM 1388 C C . ALA A 1 179 ? 23.291 16.091 5.647 1.00 33.94 179 ALA A C 1
ATOM 1390 O O . ALA A 1 179 ? 22.420 15.765 6.453 1.00 33.94 179 ALA A O 1
ATOM 1391 N N . SER A 1 180 ? 24.539 16.366 6.054 1.00 33.75 180 SER A N 1
ATOM 1392 C CA . SER A 1 180 ? 24.947 16.333 7.466 1.00 33.75 180 SER A CA 1
ATOM 1393 C C . SER A 1 180 ? 24.555 17.588 8.260 1.00 33.75 180 SER A C 1
ATOM 1395 O O . SER A 1 180 ? 24.468 17.520 9.486 1.00 33.75 180 SER A O 1
ATOM 1397 N N . GLU A 1 181 ? 24.274 18.715 7.594 1.00 29.36 181 GLU A N 1
ATOM 1398 C CA . GLU A 1 181 ? 23.941 19.980 8.266 1.00 29.36 181 GLU A CA 1
ATOM 1399 C C . GLU A 1 181 ? 22.461 20.090 8.643 1.00 29.36 181 GLU A C 1
ATOM 1401 O O . GLU A 1 181 ? 22.158 20.557 9.739 1.00 29.36 181 GLU A O 1
ATOM 1406 N N . ALA A 1 182 ? 21.546 19.540 7.837 1.00 31.12 182 ALA A N 1
ATOM 1407 C CA . ALA A 1 182 ? 20.114 19.507 8.164 1.00 31.12 182 ALA A CA 1
ATOM 1408 C C . ALA A 1 182 ? 19.781 18.615 9.383 1.00 31.12 182 ALA A C 1
ATOM 1410 O O . ALA A 1 182 ? 18.760 18.799 10.043 1.00 31.12 182 ALA A O 1
ATOM 1411 N N . LEU A 1 183 ? 20.661 17.662 9.716 1.00 35.06 183 LEU A N 1
ATOM 1412 C CA . LEU A 1 183 ? 20.540 16.794 10.895 1.00 35.06 183 LEU A CA 1
ATOM 1413 C C . LEU A 1 183 ? 21.101 17.432 12.177 1.00 35.06 183 LEU A C 1
ATOM 1415 O O . LEU A 1 183 ? 20.669 17.069 13.273 1.00 35.06 183 LEU A O 1
ATOM 1419 N N . LYS A 1 184 ? 22.023 18.401 12.075 1.00 31.80 184 LYS A N 1
ATOM 1420 C CA . LYS A 1 184 ? 22.609 19.066 13.253 1.00 31.80 184 LYS A CA 1
ATOM 1421 C C . LYS A 1 184 ? 21.634 20.034 13.923 1.00 31.80 184 LYS A C 1
ATOM 1423 O O . LYS A 1 184 ? 21.644 20.142 15.146 1.00 31.80 184 LYS A O 1
ATOM 1428 N N . THR A 1 185 ? 20.742 20.666 13.167 1.00 31.39 185 THR A N 1
ATOM 1429 C CA . THR A 1 185 ? 19.758 21.620 13.705 1.00 31.39 185 THR A CA 1
ATOM 1430 C C . THR A 1 185 ? 18.584 20.965 14.436 1.00 31.39 185 THR A C 1
ATOM 1432 O O . THR A 1 185 ? 17.913 21.635 15.214 1.00 31.39 185 THR A O 1
ATOM 1435 N N . HIS A 1 186 ? 18.355 19.656 14.279 1.00 33.44 186 HIS A N 1
ATOM 1436 C CA . HIS A 1 186 ? 17.247 18.964 14.956 1.00 33.44 186 HIS A CA 1
ATOM 1437 C C . HIS A 1 186 ? 17.643 18.150 16.194 1.00 33.44 186 HIS A C 1
ATOM 1439 O O . HIS A 1 186 ? 16.776 17.840 17.012 1.00 33.44 186 HIS A O 1
ATOM 1445 N N . HIS A 1 187 ? 18.937 17.888 16.412 1.00 30.98 187 HIS A N 1
ATOM 1446 C CA . HIS A 1 187 ? 19.409 17.222 17.633 1.00 30.98 187 HIS A CA 1
ATOM 1447 C C . HIS A 1 187 ? 19.295 18.112 18.894 1.00 30.98 187 HIS A C 1
ATOM 1449 O O . HIS A 1 187 ? 19.430 17.620 20.013 1.00 30.98 187 HIS A O 1
ATOM 1455 N N . GLN A 1 188 ? 18.989 19.408 18.744 1.00 31.98 188 GLN A N 1
ATOM 1456 C CA . GLN A 1 188 ? 18.723 20.320 19.867 1.00 31.98 188 GLN A CA 1
ATOM 1457 C C . GLN A 1 188 ? 17.251 20.360 20.323 1.00 31.98 188 GLN A C 1
ATOM 1459 O O . GLN A 1 188 ? 16.967 20.932 21.370 1.00 31.98 188 GLN A O 1
ATOM 1464 N N . LEU A 1 189 ? 16.311 19.732 19.604 1.00 33.28 189 LEU A N 1
ATOM 1465 C CA . LEU A 1 189 ? 14.877 19.769 19.954 1.00 33.28 189 LEU A CA 1
ATOM 1466 C C . LEU A 1 189 ? 14.360 18.499 20.654 1.00 33.28 189 LEU A C 1
ATOM 1468 O O . LEU A 1 189 ? 13.198 18.441 21.049 1.00 33.28 189 LEU A O 1
ATOM 1472 N N . LEU A 1 190 ? 15.220 17.498 20.857 1.00 33.69 190 LEU A N 1
ATOM 1473 C CA . LEU A 1 190 ? 14.881 16.251 21.548 1.00 33.69 190 LEU A CA 1
ATOM 1474 C C . LEU A 1 190 ? 14.667 16.340 23.081 1.00 33.69 190 LEU A C 1
ATOM 1476 O O . LEU A 1 190 ? 14.026 15.425 23.595 1.00 33.69 190 LEU A O 1
ATOM 1480 N N . PRO A 1 191 ? 15.065 17.390 23.838 1.00 30.09 191 PRO A N 1
ATOM 1481 C CA . PRO A 1 191 ? 14.725 17.451 25.267 1.00 30.09 191 PRO A CA 1
ATOM 1482 C C . PRO A 1 191 ? 13.319 17.991 25.592 1.00 30.09 191 PRO A C 1
ATOM 1484 O O . PRO A 1 191 ? 12.901 17.905 26.741 1.00 30.09 191 PRO A O 1
ATOM 1487 N N . LEU A 1 192 ? 12.562 18.548 24.637 1.00 33.50 192 LEU A N 1
ATOM 1488 C CA . LEU A 1 192 ? 11.319 19.280 24.958 1.00 33.50 192 LEU A CA 1
ATOM 1489 C C . LEU A 1 192 ? 10.031 18.434 24.971 1.00 33.50 192 LEU A C 1
ATOM 1491 O O . LEU A 1 192 ? 8.955 18.977 25.205 1.00 33.50 192 LEU A O 1
ATOM 1495 N N . LEU A 1 193 ? 10.115 17.115 24.769 1.00 35.97 193 LEU A N 1
ATOM 1496 C CA . LEU A 1 193 ? 8.951 16.211 24.808 1.00 35.97 193 LEU A CA 1
ATOM 1497 C C . LEU A 1 193 ? 8.908 15.287 26.039 1.00 35.97 193 LEU A C 1
ATOM 1499 O O . LEU A 1 193 ? 8.024 14.442 26.122 1.00 35.97 193 LEU A O 1
ATOM 1503 N N . SER A 1 194 ? 9.803 15.467 27.020 1.00 31.88 194 SER A N 1
ATOM 1504 C CA . SER A 1 194 ? 9.799 14.692 28.277 1.00 31.88 194 SER A CA 1
ATOM 1505 C C . SER A 1 194 ? 9.235 15.449 29.490 1.00 31.88 194 SER A C 1
ATOM 1507 O O . SER A 1 194 ? 9.424 15.010 30.622 1.00 31.88 194 SER A O 1
ATOM 1509 N N . MET A 1 195 ? 8.536 16.571 29.300 1.00 35.56 195 MET A N 1
ATOM 1510 C CA . MET A 1 195 ? 7.850 17.255 30.402 1.00 35.56 195 MET A CA 1
ATOM 1511 C C . MET A 1 195 ? 6.429 17.632 30.000 1.00 35.56 195 MET A C 1
ATOM 1513 O O . MET A 1 195 ? 6.211 18.689 29.413 1.00 35.56 195 MET A O 1
ATOM 1517 N N . LYS A 1 196 ? 5.489 16.732 30.301 1.00 34.34 196 LYS A N 1
ATOM 1518 C CA . LYS A 1 196 ? 4.099 17.000 30.708 1.00 34.34 196 LYS A CA 1
ATOM 1519 C C . LYS A 1 196 ? 3.426 15.655 31.007 1.00 34.34 196 LYS A C 1
ATOM 1521 O O . LYS A 1 196 ? 2.746 15.085 30.158 1.00 34.34 196 LYS A O 1
ATOM 1526 N N . SER A 1 197 ? 3.702 15.161 32.211 1.00 36.03 197 SER A N 1
ATOM 1527 C CA . SER A 1 197 ? 2.672 14.559 33.064 1.00 36.03 197 SER A CA 1
ATOM 1528 C C . SER A 1 197 ? 2.117 15.664 33.952 1.00 36.03 197 SER A C 1
ATOM 1530 O O . SER A 1 197 ? 2.909 16.590 34.255 1.00 36.03 197 SER A O 1
#

Nearest PDB structures (foldseek):
  3nr1-assembly1_B  TM=7.960E-01  e=3.664E-18  Homo sapiens
  5vxa-assembly1_A  TM=8.255E-01  e=2.393E-17  Homo sapiens
  3nqw-assembly1_B  TM=7.739E-01  e=3.151E-12  Drosophila melanogaster
  4yf1-assembly1_C  TM=6.605E-01  e=5.893E-05  Listeria monocytogenes EGD-e
  4yf1-assembly2_D  TM=6.200E-01  e=1.156E-04  Listeria monocytogenes EGD-e

Sequence (197 aa):
MGSEVAQLLEAADFAARKHQRQRRKDPEGTPYINHPIGVARILTHEAGITDIVVLQAALLHDTVEDTDTTLDEVELHFGDQVRRLVEEVTDDKTLPKLERKRLQVEQAPQSSPGAKLVKLADKLYNLRDLNRCTPEGTLSPTCSEGKRRGIHLLKAQVHTRGTKVLYLDASSGTGPCQASEALKTHHQLLPLLSMKS

Secondary structure (DSSP, 8-state):
---HHHHHHHHHHHHHHHTTT-B-SSTT--BTTHHHHHHHHHHHHTS----HHHHHHHHHTTHHHHSS--HHHHHHHH-HHHHHHHHHH---TTS-HHHHHHHHHHHTTTS-HHHHHHHHHHHHHHHHHHHH-PPTT---THHHHHHHHHHHHHHHHHHSTT-----------S-TTSTTHHHHTTTTSGGGGS---

pLDDT: mean 76.03, std 24.96, range [27.52, 98.81]

Foldseek 3Di:
DDDLVVLLVLLLVVLCVQQVPQFDQFPVRHRPSVLLVQLLCCLCPQLVDPPSLLSSLSSCQCSCQPGPDDLVNCCVRNNDSNSVLSVLSHFDPVDDPLVSLVCCVVCQVVDDLSNNSSNLSSLLSVLVVCQVGPGPPDDDPQVNVVSVVVNVVSSVVSHDPDDDDDDPDPNPPDDPPPSVVVVVVCVVVVVPPPDDD

Organism: Odocoileus virginianus (NCBI:txid9874)

Mean predicted aligned error: 11.05 Å

Solvent-accessible surface area (backbone atoms only — not comparable to full-atom values): 11536 Å² total; per-residue (Å²): 133,80,54,72,67,54,55,47,50,52,32,48,52,51,33,36,64,66,32,64,86,42,56,43,63,42,92,84,43,47,60,35,48,58,52,28,54,48,23,31,46,41,36,40,76,64,44,67,52,80,58,63,54,51,43,36,20,26,31,38,31,56,41,57,58,76,42,93,49,48,65,68,56,40,27,75,77,64,32,64,74,24,27,53,36,28,56,72,58,38,69,68,78,91,49,56,72,70,55,47,56,49,48,57,60,71,46,52,81,74,48,52,74,57,32,46,50,42,54,50,29,44,52,47,47,55,51,53,47,51,71,74,41,70,38,78,94,68,80,65,78,74,60,55,57,61,48,58,57,48,50,62,57,47,55,54,47,54,60,42,99,78,59,83,83,77,73,81,80,83,75,66,94,60,67,91,77,61,73,61,58,74,56,61,73,55,70,75,61,71,76,75,80,80,77,83,130

Radius of gyration: 17.79 Å; Cα contacts (8 Å, |Δi|>4): 187; chains: 1; bounding box: 49×35×49 Å

InterPro domains:
  IPR003607 HD/PDEase domain [SM00471] (28-136)
  IPR003607 HD/PDEase domain [cd00077] (31-132)
  IPR006674 HD domain [PS51831] (32-127)
  IPR052194 Guanosine-3',5'-bis(diphosphate) 3'-pyrophosphohydrolase [PTHR46246] (1-138)